Protein AF-A0A364NPL4-F1 (afdb_monomer)

Organism: NCBI:txid2219697

Structure (mmCIF, N/CA/C/O backbone):
data_AF-A0A364NPL4-F1
#
_entry.id   AF-A0A364NPL4-F1
#
loop_
_atom_site.group_PDB
_atom_site.id
_atom_site.type_symbol
_atom_site.label_atom_id
_atom_site.label_alt_id
_atom_site.label_comp_id
_atom_site.label_asym_id
_atom_site.label_entity_id
_atom_site.label_seq_id
_atom_site.pdbx_PDB_ins_code
_atom_site.Cartn_x
_atom_site.Cartn_y
_atom_site.Cartn_z
_atom_site.occupancy
_atom_site.B_iso_or_equiv
_atom_site.auth_seq_id
_atom_site.auth_comp_id
_atom_site.auth_asym_id
_atom_site.auth_atom_id
_atom_site.pdbx_PDB_model_num
ATOM 1 N N . MET A 1 1 ? 70.012 -7.386 -45.400 1.00 49.16 1 MET A N 1
ATOM 2 C CA . MET A 1 1 ? 70.570 -6.064 -45.767 1.00 49.16 1 MET A CA 1
ATOM 3 C C . MET A 1 1 ? 69.656 -5.409 -46.789 1.00 49.16 1 MET A C 1
ATOM 5 O O . MET A 1 1 ? 69.227 -6.107 -47.696 1.00 49.16 1 MET A O 1
ATOM 9 N N . ARG A 1 2 ? 69.469 -4.087 -46.644 1.00 46.00 2 ARG A N 1
ATOM 10 C CA . ARG A 1 2 ? 68.731 -3.113 -47.481 1.00 46.00 2 ARG A CA 1
ATOM 11 C C . ARG A 1 2 ? 67.268 -2.823 -47.111 1.00 46.00 2 ARG A C 1
ATOM 13 O O . ARG A 1 2 ? 66.333 -3.419 -47.622 1.00 46.00 2 ARG A O 1
ATOM 20 N N . ASN A 1 3 ? 67.159 -1.800 -46.260 1.00 46.28 3 ASN A N 1
ATOM 21 C CA . ASN A 1 3 ? 66.073 -0.825 -46.163 1.00 46.28 3 ASN A CA 1
ATOM 22 C C . ASN A 1 3 ? 65.852 -0.109 -47.503 1.00 46.28 3 ASN A C 1
ATOM 24 O O . ASN A 1 3 ? 66.849 0.288 -48.105 1.00 46.28 3 ASN A O 1
ATOM 28 N N . VAL A 1 4 ? 64.600 0.194 -47.862 1.00 49.12 4 VAL A N 1
ATOM 29 C CA . VAL A 1 4 ? 64.220 1.458 -48.522 1.00 49.12 4 VAL A CA 1
ATOM 30 C C . VAL A 1 4 ? 62.819 1.857 -48.046 1.00 49.12 4 VAL A C 1
ATOM 32 O O . VAL A 1 4 ? 61.881 1.069 -48.083 1.00 49.12 4 VAL A O 1
ATOM 35 N N . TRP A 1 5 ? 62.740 3.087 -47.549 1.00 47.94 5 TRP A N 1
ATOM 36 C CA . TRP A 1 5 ? 61.560 3.827 -47.122 1.00 47.94 5 TRP A CA 1
ATOM 37 C C . TRP A 1 5 ? 60.613 4.154 -48.282 1.00 47.94 5 TRP A C 1
ATOM 39 O O . TRP A 1 5 ? 61.088 4.473 -49.368 1.00 47.94 5 TRP A O 1
ATOM 49 N N . LEU A 1 6 ? 59.308 4.248 -48.011 1.00 45.53 6 LEU A N 1
ATOM 50 C CA . LEU A 1 6 ? 58.427 5.182 -48.721 1.00 45.53 6 LEU A CA 1
ATOM 51 C C . LEU A 1 6 ? 57.240 5.581 -47.831 1.00 45.53 6 LEU A C 1
ATOM 53 O O . LEU A 1 6 ? 56.288 4.829 -47.641 1.00 45.53 6 LEU A O 1
ATOM 57 N N . LEU A 1 7 ? 57.355 6.790 -47.273 1.00 46.47 7 LEU A N 1
ATOM 58 C CA . LEU A 1 7 ? 56.245 7.616 -46.810 1.00 46.47 7 LEU A CA 1
ATOM 59 C C . LEU A 1 7 ? 55.346 7.956 -48.005 1.00 46.47 7 LEU A C 1
ATOM 61 O O . LEU A 1 7 ? 55.860 8.385 -49.037 1.00 46.47 7 LEU A O 1
ATOM 65 N N . SER A 1 8 ? 54.025 7.927 -47.826 1.00 38.53 8 SER A N 1
ATOM 66 C CA . SER A 1 8 ? 53.149 8.820 -48.586 1.00 38.53 8 SER A CA 1
ATOM 67 C C . SER A 1 8 ? 51.866 9.155 -47.816 1.00 38.53 8 SER A C 1
ATOM 69 O O . SER A 1 8 ? 51.038 8.296 -47.540 1.00 38.53 8 SER A O 1
ATOM 71 N N . CYS A 1 9 ? 51.789 10.440 -47.462 1.00 38.56 9 CYS A N 1
ATOM 72 C CA . CYS A 1 9 ? 50.642 11.343 -47.570 1.00 38.56 9 CYS A CA 1
ATOM 73 C C . CYS A 1 9 ? 49.338 11.020 -46.819 1.00 38.56 9 CYS A C 1
ATOM 75 O O . CYS A 1 9 ? 48.367 10.498 -47.354 1.00 38.56 9 CYS A O 1
ATOM 77 N N . ILE A 1 10 ? 49.304 11.545 -45.593 1.00 42.81 10 ILE A N 1
ATOM 78 C CA . ILE A 1 10 ? 48.123 12.075 -44.907 1.00 42.81 10 ILE A CA 1
ATOM 79 C C . ILE A 1 10 ? 47.547 13.248 -45.729 1.00 42.81 10 ILE A C 1
ATOM 81 O O . ILE A 1 10 ? 48.199 14.283 -45.865 1.00 42.81 10 ILE A O 1
ATOM 85 N N . CYS A 1 11 ? 46.320 13.111 -46.234 1.00 40.94 11 CYS A N 1
ATOM 86 C CA . CYS A 1 11 ? 45.478 14.232 -46.660 1.00 40.94 11 CYS A CA 1
ATOM 87 C C . CYS A 1 11 ? 44.350 14.407 -45.636 1.00 40.94 11 CYS A C 1
ATOM 89 O O . CYS A 1 11 ? 43.345 13.703 -45.681 1.00 40.94 11 CYS A O 1
ATOM 91 N N . VAL A 1 12 ? 44.528 15.350 -44.708 1.00 39.56 12 VAL A N 1
ATOM 92 C CA . VAL A 1 12 ? 43.445 15.881 -43.871 1.00 39.56 12 VAL A CA 1
ATOM 93 C C . VAL A 1 12 ? 42.683 16.901 -44.714 1.00 39.56 12 VAL A C 1
ATOM 95 O O . VAL A 1 12 ? 43.192 17.988 -44.983 1.00 39.56 12 VAL A O 1
ATOM 98 N N . LEU A 1 13 ? 41.470 16.555 -45.140 1.00 44.72 13 LEU A N 1
ATOM 99 C CA . LEU A 1 13 ? 40.494 17.536 -45.604 1.00 44.72 13 LEU A CA 1
ATOM 100 C C . LEU A 1 13 ? 39.704 18.023 -44.388 1.00 44.72 13 LEU A C 1
ATOM 102 O O . LEU A 1 13 ? 38.846 17.322 -43.858 1.00 44.72 13 LEU A O 1
ATOM 106 N N . VAL A 1 14 ? 40.038 19.234 -43.943 1.00 42.12 14 VAL A N 1
ATOM 107 C CA . VAL A 1 14 ? 39.257 20.020 -42.987 1.00 42.12 14 VAL A CA 1
ATOM 108 C C . VAL A 1 14 ? 38.015 20.530 -43.718 1.00 42.12 14 VAL A C 1
ATOM 110 O O . VAL A 1 14 ? 38.075 21.508 -44.459 1.00 42.12 14 VAL A O 1
ATOM 113 N N . GLY A 1 15 ? 36.894 19.834 -43.544 1.00 36.91 15 GLY A N 1
ATOM 114 C CA . GLY A 1 15 ? 35.570 20.341 -43.887 1.00 36.91 15 GLY A CA 1
ATOM 115 C C . GLY A 1 15 ? 34.967 21.037 -42.671 1.00 36.91 15 GLY A C 1
ATOM 116 O O . GLY A 1 15 ? 34.435 20.372 -41.786 1.00 36.91 15 GLY A O 1
ATOM 117 N N . CYS A 1 16 ? 35.053 22.366 -42.612 1.00 38.81 16 CYS A N 1
ATOM 118 C CA . CYS A 1 16 ? 34.279 23.166 -41.665 1.00 38.81 16 CYS A CA 1
ATOM 119 C C . CYS A 1 16 ? 32.804 23.152 -42.094 1.00 38.81 16 CYS A C 1
ATOM 121 O O . CYS A 1 16 ? 32.385 23.994 -42.883 1.00 38.81 16 CYS A O 1
ATOM 123 N N . ASN A 1 17 ? 32.020 22.199 -41.585 1.00 39.84 17 ASN A N 1
ATOM 124 C CA . ASN A 1 17 ? 30.564 22.293 -41.615 1.00 39.84 17 ASN A CA 1
ATOM 125 C C . ASN A 1 17 ? 30.114 23.105 -40.399 1.00 39.84 17 ASN A C 1
ATOM 127 O O . ASN A 1 17 ? 30.098 22.614 -39.273 1.00 39.84 17 ASN A O 1
ATOM 131 N N . THR A 1 18 ? 29.758 24.364 -40.639 1.00 46.53 18 THR A N 1
ATOM 132 C CA . THR A 1 18 ? 28.983 25.185 -39.711 1.00 46.53 18 THR A CA 1
ATOM 133 C C . THR A 1 18 ? 27.588 24.580 -39.595 1.00 46.53 18 THR A C 1
ATOM 135 O O . THR A 1 18 ? 26.757 24.744 -40.490 1.00 46.53 18 THR A O 1
ATOM 138 N N . ILE A 1 19 ? 27.356 23.831 -38.519 1.00 48.50 19 ILE A N 1
ATOM 139 C CA . ILE A 1 19 ? 26.026 23.361 -38.132 1.00 48.50 19 ILE A CA 1
ATOM 140 C C . ILE A 1 19 ? 25.229 24.605 -37.707 1.00 48.50 19 ILE A C 1
ATOM 142 O O . ILE A 1 19 ? 25.710 25.344 -36.848 1.00 48.50 19 ILE A O 1
ATOM 146 N N . PRO A 1 20 ? 24.062 24.890 -38.309 1.00 50.19 20 PRO A N 1
ATOM 147 C CA . PRO A 1 20 ? 23.217 25.981 -37.847 1.00 50.19 20 PRO A CA 1
ATOM 148 C C . PRO A 1 20 ? 22.723 25.659 -36.432 1.00 50.19 20 PRO A C 1
ATOM 150 O O . PRO A 1 20 ? 22.119 24.607 -36.216 1.00 50.19 20 PRO A O 1
ATOM 153 N N . GLU A 1 21 ? 22.998 26.553 -35.479 1.00 44.38 21 GLU A N 1
ATOM 154 C CA . GLU A 1 21 ? 22.395 26.547 -34.144 1.00 44.38 21 GLU A CA 1
ATOM 155 C C . GLU A 1 21 ? 20.872 26.577 -34.305 1.00 44.38 21 GLU A C 1
ATOM 157 O O . GLU A 1 21 ? 20.270 27.607 -34.607 1.00 44.38 21 GLU A O 1
ATOM 162 N N . LYS A 1 22 ? 20.246 25.408 -34.165 1.00 47.03 22 LYS A N 1
ATOM 163 C CA . LYS A 1 22 ? 18.802 25.291 -34.019 1.00 47.03 22 LYS A CA 1
ATOM 164 C C . LYS A 1 22 ? 18.506 25.641 -32.564 1.00 47.03 22 LYS A C 1
ATOM 166 O O . LYS A 1 22 ? 18.976 24.941 -31.669 1.00 47.03 22 LYS A O 1
ATOM 171 N N . GLU A 1 23 ? 17.793 26.745 -32.343 1.00 51.66 23 GLU A N 1
ATOM 172 C CA . GLU A 1 23 ? 17.334 27.143 -31.009 1.00 51.66 23 GLU A CA 1
ATOM 173 C C . GLU A 1 23 ? 16.662 25.943 -30.317 1.00 51.66 23 GLU A C 1
ATOM 175 O O . GLU A 1 23 ? 15.900 25.224 -30.975 1.00 51.66 23 GLU A O 1
ATOM 180 N N . PRO A 1 24 ? 16.964 25.684 -29.029 1.00 43.34 24 PRO A N 1
ATOM 181 C CA . PRO A 1 24 ? 16.411 24.547 -28.311 1.00 43.34 24 PRO A CA 1
ATOM 182 C C . PRO A 1 24 ? 14.890 24.671 -28.285 1.00 43.34 24 PRO A C 1
ATOM 184 O O . PRO A 1 24 ? 14.318 25.565 -27.660 1.00 43.34 24 PRO A O 1
ATOM 187 N N . GLU A 1 25 ? 14.251 23.769 -29.023 1.00 49.94 25 GLU A N 1
ATOM 188 C CA . GLU A 1 25 ? 12.809 23.600 -29.069 1.00 49.94 25 GLU A CA 1
ATOM 189 C C . GLU A 1 25 ? 12.338 23.344 -27.633 1.00 49.94 25 GLU A C 1
ATOM 191 O O . GLU A 1 25 ? 12.839 22.450 -26.948 1.00 49.94 25 GLU A O 1
ATOM 196 N N . ARG A 1 26 ? 11.464 24.223 -27.135 1.00 34.38 26 ARG A N 1
ATOM 197 C CA . ARG A 1 26 ? 10.991 24.219 -25.751 1.00 34.38 26 ARG A CA 1
ATOM 198 C C . ARG A 1 26 ? 10.222 22.915 -25.533 1.00 34.38 26 ARG A C 1
ATOM 200 O O . ARG A 1 26 ? 9.108 22.775 -26.021 1.00 34.38 26 ARG A O 1
ATOM 207 N N . VAL A 1 27 ? 10.855 21.947 -24.876 1.00 37.88 27 VAL A N 1
ATOM 208 C CA . VAL A 1 27 ? 10.224 20.665 -24.557 1.00 37.88 27 VAL A CA 1
ATOM 209 C C . VAL A 1 27 ? 9.193 20.930 -23.469 1.00 37.88 27 VAL A C 1
ATOM 211 O O . VAL A 1 27 ? 9.553 21.350 -22.367 1.00 37.88 27 VAL A O 1
ATOM 214 N N . ASP A 1 28 ? 7.920 20.737 -23.802 1.00 40.09 28 ASP A N 1
ATOM 215 C CA . ASP A 1 28 ? 6.836 20.814 -22.832 1.00 40.09 28 ASP A CA 1
ATOM 216 C C . ASP A 1 28 ? 7.031 19.718 -21.774 1.00 40.09 28 ASP A C 1
ATOM 218 O O . ASP A 1 28 ? 7.313 18.558 -22.082 1.00 40.09 28 ASP A O 1
ATOM 222 N N . GLU A 1 29 ? 6.936 20.115 -20.508 1.00 40.28 29 GLU A N 1
ATOM 223 C CA . GLU A 1 29 ? 7.083 19.247 -19.344 1.00 40.28 29 GLU A CA 1
ATOM 224 C C . GLU A 1 29 ? 5.971 18.184 -19.374 1.00 40.28 29 GLU A C 1
ATOM 226 O O . GLU A 1 29 ? 4.797 18.476 -19.142 1.00 40.28 29 GLU A O 1
ATOM 231 N N . VAL A 1 30 ? 6.326 16.948 -19.740 1.00 42.19 30 VAL A N 1
ATOM 232 C CA . VAL A 1 30 ? 5.374 15.831 -19.801 1.00 42.19 30 VAL A CA 1
ATOM 233 C C . VAL A 1 30 ? 5.105 15.355 -18.377 1.00 42.19 30 VAL A C 1
ATOM 235 O O . VAL A 1 30 ? 5.852 14.549 -17.824 1.00 42.19 30 VAL A O 1
ATOM 238 N N . THR A 1 31 ? 4.036 15.883 -17.789 1.00 44.53 31 THR A N 1
ATOM 239 C CA . THR A 1 31 ? 3.462 15.380 -16.536 1.00 44.53 31 THR A CA 1
ATOM 240 C C . THR A 1 31 ? 2.663 14.114 -16.844 1.00 44.53 31 THR A C 1
ATOM 242 O O . THR A 1 31 ? 1.804 14.126 -17.724 1.00 44.53 31 THR A O 1
ATOM 245 N N . ILE A 1 32 ? 2.973 12.999 -16.173 1.00 48.09 32 ILE A N 1
ATOM 246 C CA . ILE A 1 32 ? 2.172 11.773 -16.310 1.00 48.09 32 ILE A CA 1
ATOM 247 C C . ILE A 1 32 ? 0.908 11.997 -15.491 1.00 48.09 32 ILE A C 1
ATOM 249 O O . ILE A 1 32 ? 0.949 12.038 -14.258 1.00 48.09 32 ILE A O 1
ATOM 253 N N . THR A 1 33 ? -0.216 12.168 -16.173 1.00 58.12 33 THR A N 1
ATOM 254 C CA . THR A 1 33 ? -1.493 12.418 -15.516 1.00 58.12 33 THR A CA 1
ATOM 255 C C . THR A 1 33 ? -2.085 11.116 -14.976 1.00 58.12 33 THR A C 1
ATOM 257 O O . THR A 1 33 ? -1.780 10.016 -15.445 1.00 58.12 33 THR A O 1
ATOM 260 N N . ASP A 1 34 ? -2.986 11.217 -13.993 1.00 48.44 34 ASP A N 1
ATOM 261 C CA . ASP A 1 34 ? -3.782 10.060 -13.560 1.00 48.44 34 ASP A CA 1
ATOM 262 C C . ASP A 1 34 ? -4.583 9.459 -14.735 1.00 48.44 34 ASP A C 1
ATOM 264 O O . ASP A 1 34 ? -4.917 8.279 -14.705 1.00 48.44 34 ASP A O 1
ATOM 268 N N . GLU A 1 35 ? -4.856 10.233 -15.789 1.00 54.28 35 GLU A N 1
ATOM 269 C CA . GLU A 1 35 ? -5.552 9.779 -16.994 1.00 54.28 35 GLU A CA 1
ATOM 270 C C . GLU A 1 35 ? -4.667 8.886 -17.882 1.00 54.28 35 GLU A C 1
ATOM 272 O O . GLU A 1 35 ? -5.141 7.844 -18.338 1.00 54.28 35 GLU A O 1
ATOM 277 N N . ASP A 1 36 ? -3.372 9.197 -18.009 1.00 56.06 36 ASP A N 1
ATOM 278 C CA . ASP A 1 36 ? -2.385 8.359 -18.713 1.00 56.06 36 ASP A CA 1
ATOM 279 C C . ASP A 1 36 ? -2.188 7.011 -18.000 1.00 56.06 36 ASP A C 1
ATOM 281 O O . ASP A 1 36 ? -2.178 5.946 -18.623 1.00 56.06 36 ASP A O 1
ATOM 285 N N . LEU A 1 37 ? -2.131 7.039 -16.661 1.00 52.28 37 LEU A N 1
ATOM 286 C CA . LEU A 1 37 ? -2.100 5.823 -15.841 1.00 52.28 37 LEU A CA 1
ATOM 287 C C . LEU A 1 37 ? -3.372 4.985 -16.051 1.00 52.28 37 LEU A C 1
ATOM 289 O O . LEU A 1 37 ? -3.311 3.759 -16.133 1.00 52.28 37 LEU A O 1
ATOM 293 N N . MET A 1 38 ? -4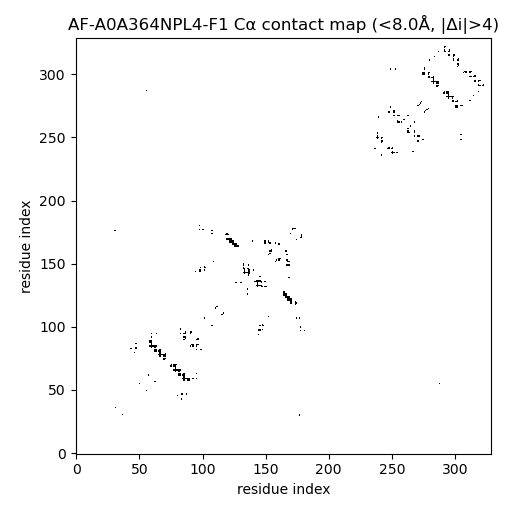.536 5.630 -16.160 1.00 53.59 38 MET A N 1
ATOM 294 C CA . MET A 1 38 ? -5.817 4.962 -16.427 1.00 53.59 38 MET A CA 1
ATOM 295 C C . MET A 1 38 ? -5.916 4.401 -17.846 1.00 53.59 38 MET A C 1
ATOM 297 O O . MET A 1 38 ? -6.567 3.373 -18.045 1.00 53.59 38 MET A O 1
ATOM 301 N N . GLU A 1 39 ? -5.263 5.013 -18.831 1.00 52.53 39 GLU A N 1
ATOM 302 C CA . GLU A 1 39 ? -5.159 4.460 -20.179 1.00 52.53 39 GLU A CA 1
ATOM 303 C C . GLU A 1 39 ? -4.273 3.208 -20.214 1.00 52.53 39 GLU A C 1
ATOM 305 O O . GLU A 1 39 ? -4.671 2.203 -20.809 1.00 52.53 39 GLU A O 1
ATOM 310 N N . PHE A 1 40 ? -3.169 3.194 -19.463 1.00 53.62 40 PHE A N 1
ATOM 311 C CA . PHE A 1 40 ? -2.382 1.982 -19.222 1.00 53.62 40 PHE A CA 1
ATOM 312 C C . PHE A 1 40 ? -3.223 0.863 -18.572 1.00 53.62 40 PHE A C 1
ATOM 314 O O . PHE A 1 40 ? -3.206 -0.290 -19.021 1.00 53.62 40 PHE A O 1
ATOM 321 N N . TYR A 1 41 ? -4.067 1.201 -17.587 1.00 53.97 41 TYR A N 1
ATOM 322 C CA . TYR A 1 41 ? -4.980 0.235 -16.960 1.00 53.97 41 TYR A CA 1
ATOM 323 C C . TYR A 1 41 ? -5.990 -0.392 -17.939 1.00 53.97 41 TYR A C 1
ATOM 325 O O . TYR A 1 41 ? -6.394 -1.542 -17.732 1.00 53.97 41 TYR A O 1
ATOM 333 N N . LYS A 1 42 ? -6.371 0.289 -19.033 1.00 52.62 42 LYS A N 1
ATOM 334 C CA . LYS A 1 42 ? -7.297 -0.270 -20.040 1.00 52.62 42 LYS A CA 1
ATOM 335 C C . LYS A 1 42 ? -6.712 -1.483 -20.767 1.00 52.62 42 LYS A C 1
ATOM 337 O O . LYS A 1 42 ? -7.473 -2.394 -21.093 1.00 52.62 42 LYS A O 1
ATOM 342 N N . GLY A 1 43 ? -5.392 -1.537 -20.967 1.00 53.25 43 GLY A N 1
ATOM 343 C CA . GLY A 1 43 ? -4.708 -2.713 -21.523 1.00 53.25 43 GLY A CA 1
ATOM 344 C C . GLY A 1 43 ? -4.687 -3.898 -20.549 1.00 53.25 43 GLY A C 1
ATOM 345 O O . GLY A 1 43 ? -4.915 -5.042 -20.941 1.00 53.25 43 GLY A O 1
ATOM 346 N N . PHE A 1 44 ? -4.519 -3.618 -19.253 1.00 49.00 44 PHE A N 1
ATOM 347 C CA . PHE A 1 44 ? -4.492 -4.635 -18.194 1.00 49.00 44 PHE A CA 1
ATOM 348 C C . PHE A 1 44 ? -5.870 -5.193 -17.813 1.00 49.00 44 PHE A C 1
ATOM 350 O O . PHE A 1 44 ? -5.955 -6.290 -17.257 1.00 49.00 44 PHE A O 1
ATOM 357 N N . HIS A 1 45 ? -6.966 -4.500 -18.135 1.00 44.59 45 HIS A N 1
ATOM 358 C CA . HIS A 1 45 ? -8.323 -4.961 -17.820 1.00 44.59 45 HIS A CA 1
ATOM 359 C C . HIS A 1 45 ? -8.691 -6.314 -18.450 1.00 44.59 45 HIS A C 1
ATOM 361 O O . HIS A 1 45 ? -9.486 -7.044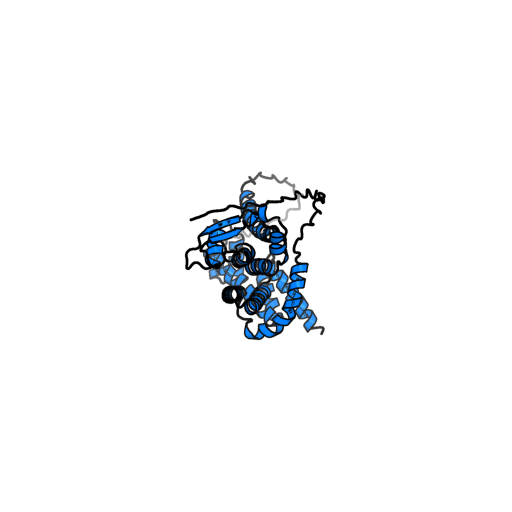 -17.861 1.00 44.59 45 HIS A O 1
ATOM 367 N N . GLN A 1 46 ? -8.108 -6.692 -19.593 1.00 45.00 46 GLN A N 1
ATOM 368 C CA . GLN A 1 46 ? -8.363 -8.008 -20.201 1.00 45.00 46 GLN A CA 1
ATOM 369 C C . GLN A 1 46 ? -7.544 -9.138 -19.558 1.00 45.00 46 GLN A C 1
ATOM 371 O O . GLN A 1 46 ? -8.028 -10.266 -19.466 1.00 45.00 46 GLN A O 1
ATOM 376 N N . VAL A 1 47 ? -6.344 -8.831 -19.061 1.00 45.56 47 VAL A N 1
ATOM 377 C CA . VAL A 1 47 ? -5.464 -9.781 -18.358 1.00 45.56 47 VAL A CA 1
ATOM 378 C C . VAL A 1 47 ? -5.975 -10.022 -16.929 1.00 45.56 47 VAL A C 1
ATOM 380 O O . VAL A 1 47 ? -6.000 -11.154 -16.448 1.00 45.56 47 VAL A O 1
ATOM 383 N N . GLY A 1 48 ? -6.503 -8.978 -16.281 1.00 45.69 48 GLY A N 1
ATOM 384 C CA . GLY A 1 48 ? -7.008 -9.042 -14.909 1.00 45.69 48 GLY A CA 1
ATOM 385 C C . GLY A 1 48 ? -8.176 -10.012 -14.712 1.00 45.69 48 GLY A C 1
ATOM 386 O O . GLY A 1 48 ? -8.150 -10.815 -13.790 1.00 45.69 48 GLY A O 1
ATOM 387 N N . VAL A 1 49 ? -9.192 -10.018 -15.582 1.00 48.38 49 VAL A N 1
ATOM 388 C CA . VAL A 1 49 ? -10.437 -10.772 -15.310 1.00 48.38 49 VAL A CA 1
ATOM 389 C C . VAL A 1 49 ? -10.228 -12.294 -15.233 1.00 48.38 49 VAL A C 1
ATOM 391 O O . VAL A 1 49 ? -10.938 -12.961 -14.485 1.00 48.38 49 VAL A O 1
ATOM 394 N N . ARG A 1 50 ? -9.250 -12.860 -15.955 1.00 47.31 50 ARG A N 1
ATOM 395 C CA . ARG A 1 50 ? -8.982 -14.313 -15.936 1.00 47.31 50 ARG A CA 1
ATOM 396 C C . ARG A 1 50 ? -8.032 -14.736 -14.810 1.00 47.31 50 ARG A C 1
ATOM 398 O O . ARG A 1 50 ? -8.295 -15.737 -14.148 1.00 47.31 50 ARG A O 1
ATOM 405 N N . LEU A 1 51 ? -6.981 -13.954 -14.557 1.00 48.78 51 LEU A N 1
ATOM 406 C CA . LEU A 1 51 ? -5.942 -14.274 -13.567 1.00 48.78 51 LEU A CA 1
ATOM 407 C C . LEU A 1 51 ? -6.362 -13.992 -12.114 1.00 48.78 51 LEU A C 1
ATOM 409 O O . LEU A 1 51 ? -5.779 -14.548 -11.183 1.00 48.78 51 LEU A O 1
ATOM 413 N N . LEU A 1 52 ? -7.412 -13.190 -11.905 1.00 49.66 52 LEU A N 1
ATOM 414 C CA . LEU A 1 52 ? -7.964 -12.934 -10.571 1.00 49.66 52 LEU A CA 1
ATOM 415 C C . LEU A 1 52 ? -8.516 -14.194 -9.898 1.00 49.66 52 LEU A C 1
ATOM 417 O O . LEU A 1 52 ? -8.412 -14.313 -8.685 1.00 49.66 52 LEU A O 1
ATOM 421 N N . SER A 1 53 ? -9.042 -15.165 -10.649 1.00 52.84 53 SER A N 1
ATOM 422 C CA . SER A 1 53 ? -9.599 -16.376 -10.026 1.00 52.84 53 SER A CA 1
ATOM 423 C C . SER A 1 53 ? -8.540 -17.288 -9.395 1.00 52.84 53 SER A C 1
ATOM 425 O O . SER A 1 53 ? -8.838 -17.990 -8.432 1.00 52.84 53 SER A O 1
ATOM 427 N N . GLU A 1 54 ? -7.302 -17.250 -9.894 1.00 54.41 54 GLU A N 1
ATOM 428 C CA . GLU A 1 54 ? -6.233 -18.149 -9.448 1.00 54.41 54 GLU A CA 1
ATOM 429 C C . GLU A 1 54 ? -5.333 -17.505 -8.378 1.00 54.41 54 GLU A C 1
ATOM 431 O O . GLU A 1 54 ? -4.812 -18.219 -7.525 1.00 54.41 54 GLU A O 1
ATOM 436 N N . ASN A 1 55 ? -5.212 -16.165 -8.356 1.00 52.47 55 ASN A N 1
ATOM 437 C CA . ASN A 1 55 ? -4.269 -15.440 -7.487 1.00 52.47 55 ASN A CA 1
ATOM 438 C C . ASN A 1 55 ? -4.867 -14.281 -6.653 1.00 52.47 55 ASN A C 1
ATOM 440 O O . ASN A 1 55 ? -4.103 -13.564 -6.005 1.00 52.47 55 ASN A O 1
ATOM 444 N N . ALA A 1 56 ? -6.195 -14.091 -6.594 1.00 50.59 56 ALA A N 1
ATOM 445 C CA . ALA A 1 56 ? -6.832 -12.991 -5.834 1.00 50.59 56 ALA A CA 1
ATOM 446 C C . ALA A 1 56 ? -6.444 -12.907 -4.341 1.00 50.59 56 ALA A C 1
ATOM 448 O O . ALA A 1 56 ? -6.584 -11.850 -3.730 1.00 50.59 56 ALA A O 1
ATOM 449 N N . GLY A 1 57 ? -5.919 -13.985 -3.748 1.00 55.25 57 GLY A N 1
ATOM 450 C CA . GLY A 1 57 ? -5.455 -13.987 -2.357 1.00 55.25 57 GLY A CA 1
ATOM 451 C C . GLY A 1 57 ? -4.076 -13.351 -2.129 1.00 55.25 57 GLY A C 1
ATOM 452 O O . GLY A 1 57 ? -3.746 -12.989 -0.997 1.00 55.25 57 GLY A O 1
ATOM 453 N N . ALA A 1 58 ? -3.249 -13.205 -3.168 1.00 62.88 58 ALA A N 1
ATOM 454 C CA . ALA A 1 58 ? -1.925 -12.608 -3.035 1.00 62.88 58 ALA A CA 1
ATOM 455 C C . ALA A 1 58 ? -2.054 -11.076 -3.018 1.00 62.88 58 ALA A C 1
ATOM 457 O O . ALA A 1 58 ? -2.269 -10.435 -4.045 1.00 62.88 58 ALA A O 1
ATOM 458 N N . GLY A 1 59 ? -1.944 -10.465 -1.833 1.00 78.25 59 GLY A N 1
ATOM 459 C CA . GLY A 1 59 ? -1.986 -9.005 -1.698 1.00 78.25 59 GLY A CA 1
ATOM 460 C C . GLY A 1 59 ? -0.892 -8.311 -2.523 1.00 78.25 59 GLY A C 1
ATOM 461 O O . GLY A 1 59 ? 0.146 -8.905 -2.810 1.00 78.25 59 GLY A O 1
ATOM 462 N N . GLY A 1 60 ? -1.071 -7.025 -2.854 1.00 84.25 60 GLY A N 1
ATOM 463 C CA . GLY A 1 60 ? -0.192 -6.308 -3.796 1.00 84.25 60 GLY A CA 1
ATOM 464 C C . GLY A 1 60 ? 1.315 -6.379 -3.492 1.00 84.25 60 GLY A C 1
ATOM 465 O O . GLY A 1 60 ? 2.131 -6.387 -4.407 1.00 84.25 60 GLY A O 1
ATOM 466 N N . ARG A 1 61 ? 1.709 -6.530 -2.219 1.00 83.62 61 ARG A N 1
ATOM 467 C CA . ARG A 1 61 ? 3.116 -6.752 -1.827 1.00 83.62 61 ARG A CA 1
ATOM 468 C C . ARG A 1 61 ? 3.675 -8.102 -2.285 1.00 83.62 61 ARG A C 1
ATOM 470 O O . ARG A 1 61 ? 4.830 -8.156 -2.691 1.00 83.62 61 ARG A O 1
ATOM 477 N N . ALA A 1 62 ? 2.887 -9.172 -2.198 1.00 87.56 62 ALA A N 1
ATOM 478 C CA . ALA A 1 62 ? 3.304 -10.502 -2.638 1.00 87.56 62 ALA A CA 1
ATOM 479 C C . ALA A 1 62 ? 3.496 -10.521 -4.159 1.00 87.56 62 ALA A C 1
ATOM 481 O O . ALA A 1 62 ? 4.528 -10.981 -4.639 1.00 87.56 62 ALA A O 1
ATOM 482 N N . ASN A 1 63 ? 2.567 -9.904 -4.896 1.00 90.94 63 ASN A N 1
ATOM 483 C CA . ASN A 1 63 ? 2.679 -9.757 -6.347 1.00 90.94 63 ASN A CA 1
ATOM 484 C C . ASN A 1 63 ? 3.899 -8.914 -6.740 1.00 90.94 63 ASN A C 1
ATOM 486 O O . ASN A 1 63 ? 4.653 -9.310 -7.621 1.00 90.94 63 ASN A O 1
ATOM 490 N N . LEU A 1 64 ? 4.173 -7.810 -6.037 1.00 92.12 64 LEU A N 1
ATOM 491 C CA . LEU A 1 64 ? 5.371 -7.005 -6.294 1.00 92.12 64 LEU A CA 1
ATOM 492 C C . LEU A 1 64 ? 6.675 -7.767 -5.986 1.00 92.12 64 LEU A C 1
ATOM 494 O O . LEU A 1 64 ? 7.661 -7.632 -6.705 1.00 92.12 64 LEU A O 1
ATOM 498 N N . SER A 1 65 ? 6.686 -8.600 -4.943 1.00 92.25 65 SER A N 1
ATOM 499 C CA . SER A 1 65 ? 7.823 -9.482 -4.655 1.00 92.25 65 SER A CA 1
ATOM 500 C C . SER A 1 65 ? 8.046 -10.497 -5.778 1.00 92.25 65 SER A C 1
ATOM 502 O O . SER A 1 65 ? 9.188 -10.754 -6.159 1.00 92.25 65 SER A O 1
ATOM 504 N N . GLN A 1 66 ? 6.966 -11.067 -6.317 1.00 93.75 66 GLN A N 1
ATOM 505 C CA . GLN A 1 66 ? 7.039 -12.019 -7.420 1.00 93.75 66 GLN A CA 1
ATOM 506 C C . GLN A 1 66 ? 7.485 -11.344 -8.721 1.00 93.75 66 GLN A C 1
ATOM 508 O O . GLN A 1 66 ? 8.309 -11.912 -9.435 1.00 93.75 66 GLN A O 1
ATOM 513 N N . PHE A 1 67 ? 7.035 -10.107 -8.972 1.00 95.12 67 PHE A N 1
ATOM 514 C CA . PHE A 1 67 ? 7.549 -9.266 -10.054 1.00 95.12 67 PHE A CA 1
ATOM 515 C C . PHE A 1 67 ? 9.076 -9.199 -10.006 1.00 95.12 67 PHE A C 1
ATOM 517 O O . PHE A 1 67 ? 9.717 -9.489 -11.008 1.00 95.12 67 PHE A O 1
ATOM 524 N N . TYR A 1 68 ? 9.678 -8.889 -8.853 1.00 94.31 68 TYR A N 1
ATOM 525 C CA . TYR A 1 68 ? 11.137 -8.805 -8.770 1.00 94.31 68 TYR A CA 1
ATOM 526 C C . TYR A 1 68 ? 11.835 -10.128 -9.030 1.00 94.31 68 TYR A C 1
ATOM 528 O O . TYR A 1 68 ? 12.838 -10.150 -9.740 1.00 94.31 68 TYR A O 1
ATOM 536 N N . SER A 1 69 ? 11.304 -11.217 -8.475 1.00 93.81 69 SER A N 1
ATOM 537 C CA . SER A 1 69 ? 11.848 -12.551 -8.717 1.00 93.81 69 SER A CA 1
ATOM 538 C C . SER A 1 69 ? 11.897 -12.855 -10.215 1.00 93.81 69 SER A C 1
ATOM 540 O O . SER A 1 69 ? 12.929 -13.272 -10.721 1.00 93.81 69 SER A O 1
ATOM 542 N N . LEU A 1 70 ? 10.818 -12.583 -10.949 1.00 94.38 70 LEU A N 1
ATOM 543 C CA . LEU A 1 70 ? 10.736 -12.878 -12.381 1.00 94.38 70 LEU A CA 1
ATOM 544 C C . LEU A 1 70 ? 11.544 -11.888 -13.230 1.00 94.38 70 LEU A C 1
ATOM 546 O O . LEU A 1 70 ? 12.282 -12.293 -14.125 1.00 94.38 70 LEU A O 1
ATOM 550 N N . TYR A 1 71 ? 11.468 -10.596 -12.908 1.00 94.38 71 TYR A N 1
ATOM 551 C CA . TYR A 1 71 ? 12.116 -9.533 -13.675 1.00 94.38 71 TYR A CA 1
ATOM 552 C C . TYR A 1 71 ? 13.643 -9.684 -13.689 1.00 94.38 71 TYR A C 1
ATOM 554 O O . TYR A 1 71 ? 14.277 -9.524 -14.732 1.00 94.38 71 TYR A O 1
ATOM 562 N N . PHE A 1 72 ? 14.242 -10.033 -12.545 1.00 92.31 72 PHE A N 1
ATOM 563 C CA . PHE A 1 72 ? 15.692 -10.227 -12.436 1.00 92.31 72 PHE A CA 1
ATOM 564 C C . PHE A 1 72 ? 16.167 -11.631 -12.846 1.00 92.31 72 PHE A C 1
ATOM 566 O O . PHE A 1 72 ? 17.371 -11.818 -12.998 1.00 92.31 72 PHE A O 1
ATOM 573 N N . ASN A 1 73 ? 15.255 -12.583 -13.076 1.00 91.94 73 ASN A N 1
ATOM 574 C CA . ASN A 1 73 ? 15.556 -13.930 -13.584 1.00 91.94 73 ASN A CA 1
ATOM 575 C C . ASN A 1 73 ? 15.267 -14.078 -15.093 1.00 91.94 73 ASN A C 1
ATOM 577 O O . ASN A 1 73 ? 15.023 -15.181 -15.567 1.00 91.94 73 ASN A O 1
ATOM 581 N N . GLU A 1 74 ? 15.305 -12.974 -15.848 1.00 87.25 74 GLU A N 1
ATOM 582 C CA . GLU A 1 74 ? 15.142 -12.950 -17.314 1.00 87.25 74 GLU A CA 1
ATOM 583 C C . GLU A 1 74 ? 13.760 -13.404 -17.829 1.00 87.25 74 GLU A C 1
ATOM 585 O O . GLU A 1 74 ? 13.613 -13.742 -19.002 1.00 87.25 74 GLU A O 1
ATOM 590 N N . GLU A 1 75 ? 12.715 -13.309 -17.000 1.00 92.62 75 GLU A N 1
ATOM 591 C CA . GLU A 1 75 ? 11.317 -13.532 -17.399 1.00 92.62 75 GLU A CA 1
ATOM 592 C C . GLU A 1 75 ? 10.504 -12.222 -17.351 1.00 92.62 75 GLU A C 1
ATOM 594 O O . GLU A 1 75 ? 9.568 -12.085 -16.554 1.00 92.62 75 GLU A O 1
ATOM 599 N N . PRO A 1 76 ? 10.847 -11.207 -18.173 1.00 88.50 76 PRO A N 1
ATOM 600 C CA . PRO A 1 76 ? 10.240 -9.886 -18.066 1.00 88.50 76 PRO A CA 1
ATOM 601 C C . PRO A 1 76 ? 8.746 -9.907 -18.391 1.00 88.50 76 PRO A C 1
ATOM 603 O O . PRO A 1 76 ? 7.991 -9.216 -17.722 1.00 88.50 76 PRO A O 1
ATOM 606 N N . GLU A 1 77 ? 8.301 -10.714 -19.359 1.00 89.19 77 GLU A N 1
ATOM 607 C CA . GLU A 1 77 ? 6.881 -10.809 -19.728 1.00 89.19 77 GLU A CA 1
ATOM 608 C C . GLU A 1 77 ? 6.032 -11.294 -18.545 1.00 89.19 77 GLU A C 1
ATOM 610 O O . GLU A 1 77 ? 5.104 -10.598 -18.134 1.00 89.19 77 GLU A O 1
ATOM 615 N N . SER A 1 78 ? 6.428 -12.410 -17.921 1.00 91.12 78 SER A N 1
ATOM 616 C CA . SER A 1 78 ? 5.799 -12.935 -16.704 1.00 91.12 78 SER A CA 1
ATOM 617 C C . SER A 1 78 ? 5.853 -11.921 -15.560 1.00 91.12 78 SER A C 1
ATOM 619 O O . SER A 1 78 ? 4.893 -11.771 -14.808 1.00 91.12 78 SER A O 1
ATOM 621 N N . ALA A 1 79 ? 6.961 -11.188 -15.413 1.00 93.44 79 ALA A N 1
ATOM 622 C CA . ALA A 1 79 ? 7.076 -10.165 -14.382 1.00 93.44 79 ALA A CA 1
ATOM 623 C C . ALA A 1 79 ? 6.008 -9.074 -14.551 1.00 93.44 79 ALA A C 1
ATOM 625 O O . ALA A 1 79 ? 5.326 -8.734 -13.581 1.00 93.44 79 ALA A O 1
ATOM 626 N N . LEU A 1 80 ? 5.814 -8.556 -15.769 1.00 91.62 80 LEU A N 1
ATOM 627 C CA . LEU A 1 80 ? 4.826 -7.505 -16.041 1.00 91.62 80 LEU A CA 1
ATOM 628 C C . LEU A 1 80 ? 3.408 -7.910 -15.642 1.00 91.62 80 LEU A C 1
ATOM 630 O O . LEU A 1 80 ? 2.660 -7.070 -15.138 1.00 91.62 80 LEU A O 1
ATOM 634 N N . GLU A 1 81 ? 3.057 -9.188 -15.787 1.00 90.00 81 GLU A N 1
ATOM 635 C CA . GLU A 1 81 ? 1.775 -9.704 -15.305 1.00 90.00 81 GLU A CA 1
ATOM 636 C C . GLU A 1 81 ? 1.625 -9.494 -13.793 1.00 90.00 81 GLU A C 1
ATOM 638 O O . GLU A 1 81 ? 0.628 -8.926 -13.343 1.00 90.00 81 GLU A O 1
ATOM 643 N N . TYR A 1 82 ? 2.639 -9.857 -13.002 1.00 91.25 82 TYR A N 1
ATOM 644 C CA . TYR A 1 82 ? 2.627 -9.675 -11.547 1.00 91.25 82 TYR A CA 1
ATOM 645 C C . TYR A 1 82 ? 2.667 -8.208 -11.117 1.00 91.25 82 TYR A C 1
ATOM 647 O O . TYR A 1 82 ? 2.055 -7.855 -10.107 1.00 91.25 82 TYR A O 1
ATOM 655 N N . LEU A 1 83 ? 3.325 -7.332 -11.876 1.00 92.12 83 LEU A N 1
ATOM 656 C CA . LEU A 1 83 ? 3.255 -5.892 -11.626 1.00 92.12 83 LEU A CA 1
ATOM 657 C C . LEU A 1 83 ? 1.836 -5.359 -11.842 1.00 92.12 83 LEU A C 1
ATOM 659 O O . LEU A 1 83 ? 1.321 -4.614 -11.006 1.00 92.12 83 LEU A O 1
ATOM 663 N N . GLY A 1 84 ? 1.174 -5.805 -12.910 1.00 87.06 84 GLY A N 1
ATOM 664 C CA . GLY A 1 84 ? -0.234 -5.516 -13.154 1.00 87.06 84 GLY A CA 1
ATOM 665 C C . GLY A 1 84 ? -1.142 -6.032 -12.043 1.00 87.06 84 GLY A C 1
ATOM 666 O O . GLY A 1 84 ? -2.003 -5.297 -11.566 1.00 87.06 84 GLY A O 1
ATOM 667 N N . MET A 1 85 ? -0.917 -7.259 -11.561 1.00 85.69 85 MET A N 1
ATOM 668 C CA . MET A 1 85 ? -1.648 -7.809 -10.412 1.00 85.69 85 MET A CA 1
ATOM 669 C C . MET A 1 85 ? -1.395 -7.007 -9.128 1.00 85.69 85 MET A C 1
ATOM 671 O O . MET A 1 85 ? -2.318 -6.802 -8.340 1.00 85.69 85 MET A O 1
ATOM 675 N N . ALA A 1 86 ? -0.166 -6.533 -8.901 1.00 87.75 86 ALA A N 1
ATOM 676 C CA . ALA A 1 86 ? 0.175 -5.710 -7.743 1.00 87.75 86 ALA A CA 1
ATOM 677 C C . ALA A 1 86 ? -0.571 -4.368 -7.758 1.00 87.75 86 ALA A C 1
ATOM 679 O O . ALA A 1 86 ? -1.198 -4.000 -6.762 1.00 87.75 86 ALA A O 1
ATOM 680 N N . LEU A 1 87 ? -0.549 -3.680 -8.902 1.00 85.88 87 LEU A N 1
ATOM 681 C CA . LEU A 1 87 ? -1.271 -2.427 -9.128 1.00 85.88 87 LEU A CA 1
ATOM 682 C C . LEU A 1 87 ? -2.787 -2.612 -9.088 1.00 85.88 87 LEU A C 1
ATOM 684 O O . LEU A 1 87 ? -3.502 -1.756 -8.582 1.00 85.88 87 LEU A O 1
ATOM 688 N N . PHE A 1 88 ? -3.299 -3.728 -9.598 1.00 81.75 88 PHE A N 1
ATOM 689 C CA . PHE A 1 88 ? -4.725 -4.015 -9.533 1.00 81.75 88 PHE A CA 1
ATOM 690 C C . PHE A 1 88 ? -5.191 -4.235 -8.086 1.00 81.75 88 PHE A C 1
ATOM 692 O O . PHE A 1 88 ? -6.236 -3.712 -7.695 1.00 81.75 88 PHE A O 1
ATOM 699 N N . ALA A 1 89 ? -4.413 -4.979 -7.291 1.00 80.19 89 ALA A N 1
ATOM 700 C CA . ALA A 1 89 ? -4.727 -5.269 -5.893 1.00 80.19 89 ALA A CA 1
ATOM 701 C C . ALA A 1 89 ? -4.638 -4.025 -4.988 1.00 80.19 89 ALA A C 1
ATOM 703 O O . ALA A 1 89 ? -5.415 -3.878 -4.046 1.00 80.19 89 ALA A O 1
ATOM 704 N N . ASP A 1 90 ? -3.693 -3.118 -5.247 1.00 78.12 90 ASP A N 1
ATOM 705 C CA . ASP A 1 90 ? -3.620 -1.818 -4.575 1.00 78.12 90 ASP A CA 1
ATOM 706 C C . ASP A 1 90 ? -3.116 -0.744 -5.556 1.00 78.12 90 ASP A C 1
ATOM 708 O O . ASP A 1 90 ? -1.909 -0.502 -5.636 1.00 78.12 90 ASP A O 1
ATOM 712 N N . PRO A 1 91 ? -4.017 -0.046 -6.277 1.00 79.06 91 PRO A N 1
ATOM 713 C CA . PRO A 1 91 ? -3.624 0.980 -7.251 1.00 79.06 91 PRO A CA 1
ATOM 714 C C . PRO A 1 91 ? -2.967 2.196 -6.591 1.00 79.06 91 PRO A C 1
ATOM 716 O O . PRO A 1 91 ? -2.324 3.005 -7.257 1.00 79.06 91 PRO A O 1
ATOM 719 N N . PHE A 1 92 ? -3.092 2.319 -5.266 1.00 77.12 92 PHE A N 1
ATOM 720 C CA . PHE A 1 92 ? -2.452 3.354 -4.460 1.00 77.12 92 PHE A CA 1
ATOM 721 C C . PHE A 1 92 ? -1.161 2.862 -3.796 1.00 77.12 92 PHE A C 1
ATOM 723 O O . PHE A 1 92 ? -0.618 3.536 -2.915 1.00 77.12 92 PHE A O 1
ATOM 730 N N . ASN A 1 93 ? -0.665 1.685 -4.175 1.00 83.81 93 ASN A N 1
ATOM 731 C CA . ASN A 1 93 ? 0.620 1.190 -3.726 1.00 83.81 93 ASN A CA 1
ATOM 732 C C . ASN A 1 93 ? 1.738 1.984 -4.408 1.00 83.81 93 ASN A C 1
ATOM 734 O O . ASN A 1 93 ? 2.084 1.736 -5.563 1.00 83.81 93 ASN A O 1
ATOM 738 N N . GLU A 1 94 ? 2.308 2.941 -3.676 1.00 83.81 94 GLU A N 1
ATOM 739 C CA . GLU A 1 94 ? 3.369 3.825 -4.176 1.00 83.81 94 GLU A CA 1
ATOM 740 C C . GLU A 1 94 ? 4.538 3.040 -4.779 1.00 83.81 94 GLU A C 1
ATOM 742 O O . GLU A 1 94 ? 5.039 3.393 -5.841 1.00 83.81 94 GLU A O 1
ATOM 747 N N . ASN A 1 95 ? 4.922 1.927 -4.156 1.00 88.62 95 ASN A N 1
ATOM 748 C CA . ASN A 1 95 ? 6.029 1.096 -4.615 1.00 88.62 95 ASN A CA 1
ATOM 749 C C . ASN A 1 95 ? 5.750 0.460 -5.983 1.00 88.62 95 ASN A C 1
ATOM 751 O O . ASN A 1 95 ? 6.609 0.485 -6.860 1.00 88.62 95 ASN A O 1
ATOM 755 N N . SER A 1 96 ? 4.542 -0.071 -6.178 1.00 89.88 96 SER A N 1
ATOM 756 C CA . SER A 1 96 ? 4.132 -0.677 -7.449 1.00 89.88 96 SER A CA 1
ATOM 757 C C . SER A 1 96 ? 4.041 0.381 -8.548 1.00 89.88 96 SER A C 1
ATOM 759 O O . SER A 1 96 ? 4.507 0.141 -9.655 1.00 89.88 96 SER A O 1
ATOM 761 N N . ARG A 1 97 ? 3.539 1.585 -8.234 1.00 86.06 97 ARG A N 1
ATOM 762 C CA . ARG A 1 97 ? 3.508 2.718 -9.178 1.00 86.06 97 ARG A CA 1
ATOM 763 C C . ARG A 1 97 ? 4.906 3.180 -9.580 1.00 86.06 97 ARG A C 1
ATOM 765 O O . ARG A 1 97 ? 5.158 3.404 -10.755 1.00 86.06 97 ARG A O 1
ATOM 772 N N . VAL A 1 98 ? 5.823 3.289 -8.618 1.00 86.88 98 VAL A N 1
ATOM 773 C CA . VAL A 1 98 ? 7.223 3.660 -8.874 1.00 86.88 98 VAL A CA 1
ATOM 774 C C . VAL A 1 98 ? 7.897 2.643 -9.792 1.00 86.88 98 VAL A C 1
ATOM 776 O O . VAL A 1 98 ? 8.624 3.032 -10.705 1.00 86.88 98 VAL A O 1
ATOM 779 N N . VAL A 1 99 ? 7.655 1.351 -9.577 1.00 90.88 99 VAL A N 1
ATOM 780 C CA . VAL A 1 99 ? 8.176 0.286 -10.442 1.00 90.88 99 VAL A CA 1
ATOM 781 C C . VAL A 1 99 ? 7.539 0.339 -11.834 1.00 90.88 99 VAL A C 1
ATOM 783 O O . VAL A 1 99 ? 8.259 0.276 -12.826 1.00 90.88 99 VAL A O 1
ATOM 786 N N . ALA A 1 100 ? 6.224 0.536 -11.926 1.00 88.81 100 ALA A N 1
ATOM 787 C CA . ALA A 1 100 ? 5.509 0.679 -13.196 1.00 88.81 100 ALA A CA 1
ATOM 788 C C . ALA A 1 100 ? 6.020 1.855 -14.027 1.00 88.81 100 ALA A C 1
ATOM 790 O O . ALA A 1 100 ? 6.409 1.668 -15.178 1.00 88.81 100 ALA A O 1
ATOM 791 N N . ALA A 1 101 ? 6.190 3.024 -13.406 1.00 83.88 101 ALA A N 1
ATOM 792 C CA . ALA A 1 101 ? 6.779 4.190 -14.053 1.00 83.88 101 ALA A CA 1
ATOM 793 C C . ALA A 1 101 ? 8.185 3.897 -14.612 1.00 83.88 101 ALA A C 1
ATOM 795 O O . ALA A 1 101 ? 8.535 4.359 -15.695 1.00 83.88 101 ALA A O 1
ATOM 796 N N . GLN A 1 102 ? 9.000 3.092 -13.922 1.00 88.25 102 GLN A N 1
ATOM 797 C CA . GLN A 1 102 ? 10.329 2.700 -14.414 1.00 88.25 102 GLN A CA 1
ATOM 798 C C . GLN A 1 102 ? 10.289 1.711 -15.574 1.00 88.25 102 GLN A C 1
ATOM 800 O O . GLN A 1 102 ? 11.221 1.693 -16.374 1.00 88.25 102 GLN A O 1
ATOM 805 N N . VAL A 1 103 ? 9.266 0.866 -15.651 1.00 88.12 103 VAL A N 1
ATOM 806 C CA . VAL A 1 103 ? 9.085 -0.116 -16.724 1.00 88.12 103 VAL A CA 1
ATOM 807 C C . VAL A 1 103 ? 8.512 0.553 -17.976 1.00 88.12 103 VAL A C 1
ATOM 809 O O . VAL A 1 103 ? 9.045 0.380 -19.073 1.00 88.12 103 VAL A O 1
ATOM 812 N N . GLU A 1 104 ? 7.462 1.351 -17.819 1.00 79.81 104 GLU A N 1
ATOM 813 C CA . GLU A 1 104 ? 6.698 1.937 -18.927 1.00 79.81 104 GLU A CA 1
ATOM 814 C C . GLU A 1 104 ? 7.406 3.091 -19.611 1.00 79.81 104 GLU A C 1
ATOM 816 O O . GLU A 1 104 ? 7.157 3.366 -20.785 1.00 79.81 104 GLU A O 1
ATOM 821 N N . SER A 1 105 ? 8.289 3.778 -18.892 1.00 70.25 105 SER A N 1
ATOM 822 C CA . SER A 1 105 ? 8.910 4.992 -19.390 1.00 70.25 105 SER A CA 1
ATOM 823 C C . SER A 1 105 ? 9.948 4.711 -20.481 1.00 70.25 105 SER A C 1
ATOM 825 O O . SER A 1 105 ? 11.164 4.765 -20.297 1.00 70.25 105 SER A O 1
ATOM 827 N N . GLN A 1 106 ? 9.445 4.484 -21.693 1.00 65.31 106 GLN A N 1
ATOM 828 C CA . GLN A 1 106 ? 10.207 4.657 -22.926 1.00 65.31 106 GLN A CA 1
ATOM 829 C C . GLN A 1 106 ? 10.794 6.076 -22.977 1.00 65.31 106 GLN A C 1
ATOM 831 O O . GLN A 1 106 ? 11.917 6.259 -23.434 1.00 65.31 106 GLN A O 1
ATOM 836 N N . SER A 1 107 ? 10.077 7.060 -22.417 1.00 56.97 107 SER A N 1
ATOM 837 C CA . SER A 1 107 ? 10.514 8.450 -22.270 1.00 56.97 107 SER A CA 1
ATOM 838 C C . SER A 1 107 ? 11.662 8.637 -21.281 1.00 56.97 107 SER A C 1
ATOM 840 O O . SER A 1 107 ? 12.526 9.456 -21.546 1.00 56.97 107 SER A O 1
ATOM 842 N N . LEU A 1 108 ? 11.747 7.887 -20.179 1.00 62.91 108 LEU A N 1
ATOM 843 C CA . LEU A 1 108 ? 12.813 8.080 -19.183 1.00 62.91 108 LEU A CA 1
ATOM 844 C C . LEU A 1 108 ? 14.162 7.679 -19.779 1.00 62.91 108 LEU A C 1
ATOM 846 O O . LEU A 1 108 ? 15.144 8.386 -19.592 1.00 62.91 108 LEU A O 1
ATOM 850 N N . PHE A 1 109 ? 14.190 6.632 -20.607 1.00 59.25 109 PHE A N 1
ATOM 851 C CA . PHE A 1 109 ? 15.389 6.249 -21.356 1.00 59.25 109 PHE A CA 1
ATOM 852 C C . PHE A 1 109 ? 15.560 7.007 -22.676 1.00 59.25 109 PHE A C 1
ATOM 854 O O . PHE A 1 109 ? 16.693 7.251 -23.081 1.00 59.25 109 PHE A O 1
ATOM 861 N N . GLY A 1 110 ? 14.472 7.459 -23.303 1.00 59.78 110 GLY A N 1
ATOM 862 C CA . GLY A 1 110 ? 14.508 8.390 -24.431 1.00 59.78 110 GLY A CA 1
ATOM 863 C C . GLY A 1 110 ? 15.164 9.724 -24.056 1.00 59.78 110 GLY A C 1
ATOM 864 O O . GLY A 1 110 ? 16.109 10.141 -24.717 1.00 59.78 110 GLY A O 1
ATOM 865 N N . LEU A 1 111 ? 14.737 10.334 -22.947 1.00 54.59 111 LEU A N 1
ATOM 866 C CA . LEU A 1 111 ? 15.275 11.579 -22.380 1.00 54.59 111 LEU A CA 1
ATOM 867 C C . LEU A 1 111 ? 16.733 11.443 -21.953 1.00 54.59 111 LEU A C 1
ATOM 869 O O . LEU A 1 111 ? 17.516 12.374 -22.115 1.00 54.59 111 LEU A O 1
ATOM 873 N N . LEU A 1 112 ? 17.094 10.268 -21.438 1.00 60.00 112 LEU A N 1
ATOM 874 C CA . LEU A 1 112 ? 18.481 9.905 -21.207 1.00 60.00 112 LEU A CA 1
ATOM 875 C C . LEU A 1 112 ? 19.239 9.899 -22.549 1.00 60.00 112 LEU A C 1
ATOM 877 O O . LEU A 1 112 ? 20.113 10.735 -22.762 1.00 60.00 112 LEU A O 1
ATOM 881 N N . SER A 1 113 ? 18.815 9.069 -23.506 1.00 58.56 113 SER A N 1
ATOM 882 C CA . SER A 1 113 ? 19.506 8.850 -24.787 1.00 58.56 113 SER A CA 1
ATOM 883 C C . SER A 1 113 ? 19.629 10.077 -25.707 1.00 58.56 113 SER A C 1
ATOM 885 O O . SER A 1 113 ? 20.541 10.124 -26.529 1.00 58.56 113 SER A O 1
ATOM 887 N N . GLN A 1 114 ? 18.747 11.077 -25.590 1.00 56.41 114 GLN A N 1
ATOM 888 C CA . GLN A 1 114 ? 18.676 12.233 -26.500 1.00 56.41 114 GLN A CA 1
ATOM 889 C C . GLN A 1 114 ? 19.695 13.356 -26.216 1.00 56.41 114 GLN A C 1
ATOM 891 O O . GLN A 1 114 ? 19.606 14.426 -26.811 1.00 56.41 114 GLN A O 1
ATOM 896 N N . GLY A 1 115 ? 20.707 13.113 -25.377 1.00 50.91 115 GLY A N 1
ATOM 897 C CA . GLY A 1 115 ? 21.885 13.989 -25.276 1.00 50.91 115 GLY A CA 1
ATOM 898 C C . GLY A 1 115 ? 21.976 14.852 -24.017 1.00 50.91 115 GLY A C 1
ATOM 899 O O . GLY A 1 115 ? 22.930 15.609 -23.887 1.00 50.91 115 GLY A O 1
ATOM 900 N N . ASN A 1 116 ? 21.066 14.696 -23.050 1.00 57.28 116 ASN A N 1
ATOM 901 C CA . ASN A 1 116 ? 21.157 15.375 -21.748 1.00 57.28 116 ASN A CA 1
ATOM 902 C C . ASN A 1 116 ? 21.827 14.531 -20.650 1.00 57.28 116 ASN A C 1
ATOM 904 O O . ASN A 1 116 ? 21.793 14.903 -19.478 1.00 57.28 116 ASN A O 1
ATOM 908 N N . HIS A 1 117 ? 22.489 13.426 -21.000 1.00 62.69 117 HIS A N 1
ATOM 909 C CA . HIS A 1 117 ? 23.283 12.642 -20.048 1.00 62.69 117 HIS A CA 1
ATOM 910 C C . HIS A 1 117 ? 24.321 13.462 -19.286 1.00 62.69 117 HIS A C 1
ATOM 912 O O . HIS A 1 117 ? 24.584 13.174 -18.124 1.00 62.69 117 HIS A O 1
ATOM 918 N N . GLU A 1 118 ? 24.878 14.496 -19.916 1.00 65.12 118 GLU A N 1
ATOM 919 C CA . GLU A 1 118 ? 25.851 15.387 -19.280 1.00 65.12 118 GLU A CA 1
ATOM 920 C C . GLU A 1 118 ? 25.250 16.195 -18.119 1.00 65.12 118 GLU A C 1
ATOM 922 O O . GLU A 1 118 ? 25.980 16.642 -17.238 1.00 65.12 118 GLU A O 1
ATOM 927 N N . GLN A 1 119 ? 23.925 16.370 -18.091 1.00 74.50 119 GLN A N 1
ATOM 928 C CA . GLN A 1 119 ? 23.227 17.114 -17.039 1.00 74.50 119 GLN A CA 1
ATOM 929 C C . GLN A 1 119 ? 22.792 16.230 -15.867 1.00 74.50 119 GLN A C 1
ATOM 931 O O . GLN A 1 119 ? 22.416 16.741 -14.812 1.00 74.50 119 GLN A O 1
ATOM 936 N N . ILE A 1 120 ? 22.832 14.908 -16.034 1.00 81.81 120 ILE A N 1
ATOM 937 C CA . ILE A 1 120 ? 22.431 13.964 -14.997 1.00 81.81 120 ILE A CA 1
ATOM 938 C C . ILE A 1 120 ? 23.681 13.568 -14.232 1.00 81.81 120 ILE A C 1
ATOM 940 O O . ILE A 1 120 ? 24.598 12.953 -14.768 1.00 81.81 120 ILE A O 1
ATOM 944 N N . GLU A 1 121 ? 23.722 13.927 -12.952 1.00 87.81 121 GLU A N 1
ATOM 945 C CA . GLU A 1 121 ? 24.798 13.498 -12.069 1.00 87.81 121 GLU A CA 1
ATOM 946 C C . GLU A 1 121 ? 24.733 11.971 -11.909 1.00 87.81 121 GLU A C 1
ATOM 948 O O . GLU A 1 121 ? 23.777 11.425 -11.352 1.00 87.81 121 GLU A O 1
ATOM 953 N N . VAL A 1 122 ? 25.744 11.274 -12.432 1.00 91.81 122 VAL A N 1
ATOM 954 C CA . VAL A 1 122 ? 25.871 9.815 -12.348 1.00 91.81 122 VAL A CA 1
ATOM 955 C C . VAL A 1 122 ? 26.997 9.474 -11.388 1.00 91.81 122 VAL A C 1
ATOM 957 O O . VAL A 1 122 ? 28.134 9.917 -11.552 1.00 91.81 122 VAL A O 1
ATOM 960 N N . LYS A 1 123 ? 26.686 8.651 -10.387 1.00 94.12 123 LYS A N 1
ATOM 961 C CA . LYS A 1 123 ? 27.659 8.156 -9.415 1.00 94.12 123 LYS A CA 1
ATOM 962 C C . LYS A 1 123 ? 28.045 6.729 -9.755 1.00 94.12 123 LYS A C 1
ATOM 964 O O . LYS A 1 123 ? 27.210 5.896 -10.100 1.00 94.12 123 LYS A O 1
ATOM 969 N N . THR A 1 124 ? 29.335 6.454 -9.645 1.00 94.44 124 THR A N 1
ATOM 970 C CA . THR A 1 124 ? 29.890 5.127 -9.879 1.00 94.44 124 THR A CA 1
ATOM 971 C C . THR A 1 124 ? 29.949 4.357 -8.570 1.00 94.44 124 THR A C 1
ATOM 973 O O . THR A 1 124 ? 30.563 4.812 -7.604 1.00 94.44 124 THR A O 1
ATOM 976 N N . HIS A 1 125 ? 29.345 3.173 -8.543 1.00 94.38 125 HIS A N 1
ATOM 977 C CA . HIS A 1 125 ? 29.308 2.312 -7.369 1.00 94.38 125 HIS A CA 1
ATOM 978 C C . HIS A 1 125 ? 29.979 0.972 -7.656 1.00 94.38 125 HIS A C 1
ATOM 980 O O . HIS A 1 125 ? 29.693 0.318 -8.657 1.00 94.38 125 HIS A O 1
ATOM 986 N N . LEU A 1 126 ? 30.855 0.551 -6.743 1.00 93.75 126 LEU A N 1
ATOM 987 C CA . LEU A 1 126 ? 31.399 -0.803 -6.741 1.00 93.75 126 LEU A CA 1
ATOM 988 C C . LEU A 1 126 ? 30.353 -1.769 -6.172 1.00 93.75 126 LEU A C 1
ATOM 990 O O . LEU A 1 126 ? 29.772 -1.516 -5.108 1.00 93.75 126 LEU A O 1
ATOM 994 N N . VAL A 1 127 ? 30.129 -2.858 -6.898 1.00 92.94 127 VAL A N 1
ATOM 995 C CA . VAL A 1 127 ? 29.231 -3.955 -6.541 1.00 92.94 127 VAL A CA 1
ATOM 996 C C . VAL A 1 127 ? 30.052 -5.053 -5.888 1.00 92.94 127 VAL A C 1
ATOM 998 O O . VAL A 1 127 ? 31.047 -5.522 -6.443 1.00 92.94 127 VAL A O 1
ATOM 1001 N N . ASN A 1 128 ? 29.634 -5.479 -4.702 1.00 87.44 128 ASN A N 1
ATOM 1002 C CA . ASN A 1 128 ? 30.212 -6.671 -4.093 1.00 87.44 128 ASN A CA 1
ATOM 1003 C C . ASN A 1 128 ? 29.734 -7.880 -4.907 1.00 87.44 128 ASN A C 1
ATOM 1005 O O . ASN A 1 128 ? 28.551 -7.958 -5.197 1.00 87.44 128 ASN A O 1
ATOM 1009 N N . GLY A 1 129 ? 30.606 -8.824 -5.276 1.00 83.75 129 GLY A N 1
ATOM 1010 C CA . GLY A 1 129 ? 30.311 -9.867 -6.282 1.00 83.75 129 GLY A CA 1
ATOM 1011 C C . GLY A 1 129 ? 29.110 -10.805 -6.040 1.00 83.75 129 GLY A C 1
ATOM 1012 O O . GLY A 1 129 ? 28.884 -11.689 -6.856 1.00 83.75 129 GLY A O 1
ATOM 1013 N N . GLN A 1 130 ? 28.354 -10.646 -4.950 1.00 87.62 130 GLN A N 1
ATOM 1014 C CA . GLN A 1 130 ? 27.091 -11.349 -4.683 1.00 87.62 130 GLN A CA 1
ATOM 1015 C C . GLN A 1 130 ? 25.900 -10.413 -4.404 1.00 87.62 130 GLN A C 1
ATOM 1017 O O . GLN A 1 130 ? 24.818 -10.894 -4.092 1.00 87.62 130 GLN A O 1
ATOM 1022 N N . GLU A 1 131 ? 26.080 -9.093 -4.475 1.00 92.62 131 GLU A N 1
ATOM 1023 C CA . GLU A 1 131 ? 25.025 -8.120 -4.184 1.00 92.62 131 GLU A CA 1
ATOM 1024 C C . GLU A 1 131 ? 24.014 -8.070 -5.337 1.00 92.62 131 GLU A C 1
ATOM 1026 O O . GLU A 1 131 ? 24.373 -7.843 -6.494 1.00 92.62 131 GLU A O 1
ATOM 1031 N N . SER A 1 132 ? 22.739 -8.278 -5.014 1.00 93.38 132 SER A N 1
ATOM 1032 C CA . SER A 1 132 ? 21.638 -8.169 -5.975 1.00 93.38 132 SER A CA 1
ATOM 1033 C C . SER A 1 132 ? 21.300 -6.706 -6.294 1.00 93.38 132 SER A C 1
ATOM 1035 O O . SER A 1 132 ? 21.580 -5.796 -5.512 1.00 93.38 132 SER A O 1
ATOM 1037 N N . PHE A 1 133 ? 20.608 -6.451 -7.410 1.00 92.69 133 PHE A N 1
ATOM 1038 C CA . PHE A 1 133 ? 20.124 -5.100 -7.735 1.00 92.69 133 PHE A CA 1
ATOM 1039 C C . PHE A 1 133 ? 19.162 -4.525 -6.695 1.00 92.69 133 PHE A C 1
ATOM 1041 O O . PHE A 1 133 ? 19.144 -3.313 -6.484 1.00 92.69 133 PHE A O 1
ATOM 1048 N N . LEU A 1 134 ? 18.382 -5.381 -6.034 1.00 94.50 134 LEU A N 1
ATOM 1049 C CA . LEU A 1 134 ? 17.480 -4.984 -4.953 1.00 94.50 134 LEU A CA 1
ATOM 1050 C C . LEU A 1 134 ? 18.273 -4.431 -3.765 1.00 94.50 134 LEU A C 1
ATOM 1052 O O . LEU A 1 134 ? 17.973 -3.345 -3.264 1.00 94.50 134 LEU A O 1
ATOM 1056 N N . GLU A 1 135 ? 19.326 -5.140 -3.356 1.00 95.31 135 GLU A N 1
ATOM 1057 C CA . GLU A 1 135 ? 20.225 -4.721 -2.277 1.00 95.31 135 GLU A CA 1
ATOM 1058 C C . GLU A 1 135 ? 21.007 -3.464 -2.654 1.00 95.31 135 GLU A C 1
ATOM 1060 O O . GLU A 1 135 ? 21.071 -2.520 -1.863 1.00 95.31 135 GLU A O 1
ATOM 1065 N N . LEU A 1 136 ? 21.515 -3.407 -3.886 1.00 94.69 136 LEU A N 1
ATOM 1066 C CA . LEU A 1 136 ? 22.246 -2.258 -4.403 1.00 94.69 136 LEU A CA 1
ATOM 1067 C C . LEU A 1 136 ? 21.362 -1.007 -4.463 1.00 94.69 136 LEU A C 1
ATOM 1069 O O . LEU A 1 136 ? 21.750 0.055 -3.979 1.00 94.69 136 LEU A O 1
ATOM 1073 N N . SER A 1 137 ? 20.139 -1.135 -4.984 1.00 94.81 137 SER A N 1
ATOM 1074 C CA . SER A 1 137 ? 19.143 -0.060 -4.991 1.00 94.81 137 SER A CA 1
ATOM 1075 C C . SER A 1 137 ? 18.831 0.401 -3.573 1.00 94.81 137 SER A C 1
ATOM 1077 O O . SER A 1 137 ? 18.812 1.601 -3.292 1.00 94.81 137 SER A O 1
ATOM 1079 N N . LYS A 1 138 ? 18.640 -0.539 -2.644 1.00 95.06 138 LYS A N 1
ATOM 1080 C CA . LYS A 1 138 ? 18.382 -0.224 -1.239 1.00 95.06 138 LYS A CA 1
ATOM 1081 C C . LYS A 1 138 ? 19.554 0.515 -0.595 1.00 95.06 138 LYS A C 1
ATOM 1083 O O . LYS A 1 138 ? 19.324 1.440 0.180 1.00 95.06 138 LYS A O 1
ATOM 1088 N N . ARG A 1 139 ? 20.791 0.156 -0.940 1.00 95.25 139 ARG A N 1
ATOM 1089 C CA . ARG A 1 139 ? 22.013 0.815 -0.465 1.00 95.25 139 ARG A CA 1
ATOM 1090 C C . ARG A 1 139 ? 22.172 2.230 -1.022 1.00 95.25 139 ARG A C 1
ATOM 1092 O O . ARG A 1 139 ? 22.533 3.126 -0.266 1.00 95.25 139 ARG A O 1
ATOM 1099 N N . ILE A 1 140 ? 21.913 2.433 -2.313 1.00 94.31 140 ILE A N 1
ATOM 1100 C CA . ILE A 1 140 ? 22.125 3.722 -2.992 1.00 94.31 140 ILE A CA 1
ATOM 1101 C C . ILE A 1 140 ? 20.962 4.686 -2.730 1.00 94.31 140 ILE A C 1
ATOM 1103 O O . ILE A 1 140 ? 21.175 5.842 -2.372 1.00 94.31 140 ILE A O 1
ATOM 1107 N N . TYR A 1 141 ? 19.727 4.210 -2.880 1.00 93.06 141 TYR A N 1
ATOM 1108 C CA . TYR A 1 141 ? 18.522 5.043 -2.869 1.00 93.06 141 TYR A CA 1
ATOM 1109 C C . TYR A 1 141 ? 17.675 4.899 -1.601 1.00 93.06 141 TYR A C 1
ATOM 1111 O O . TYR A 1 141 ? 16.662 5.583 -1.452 1.00 93.06 141 TYR A O 1
ATOM 1119 N N . GLY A 1 142 ? 18.047 4.005 -0.681 1.00 92.81 142 GLY A N 1
ATOM 1120 C CA . GLY A 1 142 ? 17.270 3.722 0.530 1.00 92.81 142 GLY A CA 1
ATOM 1121 C C . GLY A 1 142 ? 16.025 2.864 0.287 1.00 92.81 142 GLY A C 1
ATOM 1122 O O . GLY A 1 142 ? 15.233 2.667 1.207 1.00 92.81 142 GLY A O 1
ATOM 1123 N N . THR A 1 143 ? 15.827 2.362 -0.936 1.00 91.75 143 THR A N 1
ATOM 1124 C CA . THR A 1 143 ? 14.677 1.535 -1.319 1.00 91.75 143 THR A CA 1
ATOM 1125 C C . THR A 1 143 ? 15.041 0.552 -2.428 1.00 91.75 143 THR A C 1
ATOM 1127 O O . THR A 1 143 ? 15.844 0.867 -3.300 1.00 91.75 143 THR A O 1
ATOM 1130 N N . GLU A 1 144 ? 14.445 -0.637 -2.413 1.00 93.94 144 GLU A N 1
ATOM 1131 C CA . GLU A 1 144 ? 14.619 -1.665 -3.452 1.00 93.94 144 GLU A CA 1
ATOM 1132 C C . GLU A 1 144 ? 13.861 -1.334 -4.749 1.00 93.94 144 GLU A C 1
ATOM 1134 O O . GLU A 1 144 ? 14.140 -1.904 -5.799 1.00 93.94 144 GLU A O 1
ATOM 1139 N N . HIS A 1 145 ? 12.932 -0.371 -4.699 1.00 93.38 145 HIS A N 1
ATOM 1140 C CA . HIS A 1 145 ? 12.035 -0.064 -5.814 1.00 93.38 145 HIS A CA 1
ATOM 1141 C C . HIS A 1 145 ? 12.697 0.606 -7.018 1.00 93.38 145 HIS A C 1
ATOM 1143 O O . HIS A 1 145 ? 12.069 0.645 -8.065 1.00 93.38 145 HIS A O 1
ATOM 1149 N N . TYR A 1 146 ? 13.953 1.055 -6.919 1.00 93.81 146 TYR A N 1
ATOM 1150 C CA . TYR A 1 146 ? 14.734 1.590 -8.047 1.00 93.81 146 TYR A CA 1
ATOM 1151 C C . TYR A 1 146 ? 15.692 0.563 -8.669 1.00 93.81 146 TYR A C 1
ATOM 1153 O O . TYR A 1 146 ? 16.548 0.909 -9.483 1.00 93.81 146 TYR A O 1
ATOM 1161 N N . ALA A 1 147 ? 15.563 -0.713 -8.305 1.00 94.56 147 ALA A N 1
ATOM 1162 C CA . ALA A 1 147 ? 16.387 -1.775 -8.867 1.00 94.56 147 ALA A CA 1
ATOM 1163 C C . ALA A 1 147 ? 16.165 -1.925 -10.386 1.00 94.56 147 ALA A C 1
ATOM 1165 O O . ALA A 1 147 ? 17.122 -2.138 -11.130 1.00 94.56 147 ALA A O 1
ATOM 1166 N N . VAL A 1 148 ? 14.923 -1.733 -10.850 1.00 93.19 148 VAL A N 1
ATOM 1167 C CA . VAL A 1 148 ? 14.562 -1.743 -12.279 1.00 93.19 148 VAL A CA 1
ATOM 1168 C C . VAL A 1 148 ? 15.264 -0.606 -13.024 1.00 93.19 148 VAL A C 1
ATOM 1170 O O . VAL A 1 148 ? 15.873 -0.842 -14.067 1.00 93.19 148 VAL A O 1
ATOM 1173 N N . LEU A 1 149 ? 15.242 0.608 -12.464 1.00 92.12 149 LEU A N 1
ATOM 1174 C CA . LEU A 1 149 ? 15.965 1.768 -12.986 1.00 92.12 149 LEU A CA 1
ATOM 1175 C C . LEU A 1 149 ? 17.460 1.470 -13.117 1.00 92.12 149 LEU A C 1
ATOM 1177 O O . LEU A 1 149 ? 18.018 1.692 -14.188 1.00 92.12 149 LEU A O 1
ATOM 1181 N N . LEU A 1 150 ? 18.102 0.945 -12.064 1.00 93.25 150 LEU A N 1
ATOM 1182 C CA . LEU A 1 150 ? 19.534 0.626 -12.091 1.00 93.25 150 LEU A CA 1
ATOM 1183 C C . LEU A 1 150 ? 19.879 -0.381 -13.186 1.00 93.25 150 LEU A C 1
ATOM 1185 O O . LEU A 1 150 ? 20.816 -0.143 -13.951 1.00 93.25 150 LEU A O 1
ATOM 1189 N N . GLN A 1 151 ? 19.133 -1.483 -13.275 1.00 92.50 151 GLN A N 1
ATOM 1190 C CA . GLN A 1 151 ? 19.383 -2.511 -14.282 1.00 92.50 151 GLN A CA 1
ATOM 1191 C C . GLN A 1 151 ? 19.244 -1.934 -15.691 1.00 92.50 151 GLN A C 1
ATOM 1193 O O . GLN A 1 151 ? 20.170 -2.056 -16.491 1.00 92.50 151 GLN A O 1
ATOM 1198 N N . ARG A 1 152 ? 18.128 -1.256 -15.982 1.00 90.62 152 ARG A N 1
ATOM 1199 C CA . ARG A 1 152 ? 17.874 -0.685 -17.311 1.00 90.62 152 ARG A CA 1
ATOM 1200 C C . ARG A 1 152 ? 18.891 0.396 -17.680 1.00 90.62 152 ARG A C 1
ATOM 1202 O O . ARG A 1 152 ? 19.371 0.419 -18.808 1.00 90.62 152 ARG A O 1
ATOM 1209 N N . TYR A 1 153 ? 19.268 1.252 -16.728 1.00 90.56 153 TYR A N 1
ATOM 1210 C CA . TYR A 1 153 ? 20.285 2.283 -16.941 1.00 90.56 153 TYR A CA 1
ATOM 1211 C C . TYR A 1 153 ? 21.639 1.681 -17.305 1.00 90.56 153 TYR A C 1
ATOM 1213 O O . TYR A 1 153 ? 22.286 2.134 -18.243 1.00 90.56 153 TYR A O 1
ATOM 1221 N N . ASN A 1 154 ? 22.063 0.631 -16.605 1.00 92.31 154 ASN A N 1
ATOM 1222 C CA . ASN A 1 154 ? 23.351 0.002 -16.885 1.00 92.31 154 ASN A CA 1
ATOM 1223 C C . ASN A 1 154 ? 23.326 -0.815 -18.175 1.00 92.31 154 ASN A C 1
ATOM 1225 O O . ASN A 1 154 ? 24.295 -0.772 -18.920 1.00 92.31 154 ASN A O 1
ATOM 1229 N N . GLN A 1 155 ? 22.211 -1.472 -18.494 1.00 89.38 155 GLN A N 1
ATOM 1230 C CA . GLN A 1 155 ? 22.031 -2.109 -19.800 1.00 89.38 155 GLN A CA 1
ATOM 1231 C C . GLN A 1 155 ? 22.145 -1.109 -20.959 1.00 89.38 155 GLN A C 1
ATOM 1233 O O . GLN A 1 155 ? 22.651 -1.469 -22.016 1.00 89.38 155 GLN A O 1
ATOM 1238 N N . ALA A 1 156 ? 21.684 0.131 -20.767 1.00 87.94 156 ALA A N 1
ATOM 1239 C CA . ALA A 1 156 ? 21.702 1.155 -21.807 1.00 87.94 156 ALA A CA 1
ATOM 1240 C C . ALA A 1 156 ? 23.033 1.925 -21.904 1.00 87.94 156 ALA A C 1
ATOM 1242 O O . ALA A 1 156 ? 23.465 2.238 -23.010 1.00 87.94 156 ALA A O 1
ATOM 1243 N N . PHE A 1 157 ? 23.674 2.248 -20.772 1.00 88.06 157 PHE A N 1
ATOM 1244 C CA . PHE A 1 157 ? 24.771 3.233 -20.723 1.00 88.06 157 PHE A CA 1
ATOM 1245 C C . PHE A 1 157 ? 26.098 2.703 -20.179 1.00 88.06 157 PHE A C 1
ATOM 1247 O O . PHE A 1 157 ? 27.085 3.436 -20.159 1.00 88.06 157 PHE A O 1
ATOM 1254 N N . ASN A 1 158 ? 26.152 1.454 -19.720 1.00 89.88 158 ASN A N 1
ATOM 1255 C CA . ASN A 1 158 ? 27.384 0.840 -19.242 1.00 89.88 158 ASN A CA 1
ATOM 1256 C C . ASN A 1 158 ? 27.800 -0.266 -20.216 1.00 89.88 158 ASN A C 1
ATOM 1258 O O . ASN A 1 158 ? 27.351 -1.400 -20.107 1.00 89.88 158 ASN A O 1
ATOM 1262 N N . GLU A 1 159 ? 28.683 0.066 -21.163 1.00 87.69 159 GLU A N 1
ATOM 1263 C CA . GLU A 1 159 ? 29.162 -0.862 -22.206 1.00 87.69 159 GLU A CA 1
ATOM 1264 C C . GLU A 1 159 ? 29.756 -2.158 -21.639 1.00 87.69 159 GLU A C 1
ATOM 1266 O O . GLU A 1 159 ? 29.718 -3.205 -22.280 1.00 87.69 159 GLU A O 1
ATOM 1271 N N . ASN A 1 160 ? 30.295 -2.089 -20.421 1.00 86.38 160 ASN A N 1
ATOM 1272 C CA . ASN A 1 160 ? 30.926 -3.219 -19.758 1.00 86.38 160 ASN A CA 1
ATOM 1273 C C . ASN A 1 160 ? 29.978 -3.970 -18.810 1.00 86.38 160 ASN A C 1
ATOM 1275 O O . ASN A 1 160 ? 30.411 -4.842 -18.053 1.00 86.38 160 ASN A O 1
ATOM 1279 N N . TYR A 1 161 ? 28.690 -3.632 -18.804 1.00 82.25 161 TYR A N 1
ATOM 1280 C CA . TYR A 1 161 ? 27.672 -4.360 -18.064 1.00 82.25 161 TYR A CA 1
ATOM 1281 C C . TYR A 1 161 ? 27.290 -5.648 -18.820 1.00 82.25 161 TYR A C 1
ATOM 1283 O O . TYR A 1 161 ? 27.043 -5.580 -20.023 1.00 82.25 161 TYR A O 1
ATOM 1291 N N . PRO A 1 162 ? 27.224 -6.834 -18.172 1.00 77.31 162 PRO A N 1
ATOM 1292 C CA . PRO A 1 162 ? 27.322 -7.120 -16.730 1.00 77.31 162 PRO A CA 1
ATOM 1293 C C . PRO A 1 162 ? 28.719 -7.564 -16.238 1.00 77.31 162 PRO A C 1
ATOM 1295 O O . PRO A 1 162 ? 28.851 -8.113 -15.148 1.00 77.31 162 PRO A O 1
ATOM 1298 N N . GLN A 1 163 ? 29.768 -7.389 -17.040 1.00 76.50 163 GLN A N 1
ATOM 1299 C CA . GLN A 1 163 ? 31.084 -8.012 -16.837 1.00 76.50 163 GLN A CA 1
ATOM 1300 C C . GLN A 1 163 ? 31.922 -7.352 -15.731 1.00 76.50 163 GLN A C 1
ATOM 1302 O O . GLN A 1 163 ? 32.803 -7.999 -15.163 1.00 76.50 163 GLN A O 1
ATOM 1307 N N . ILE A 1 164 ? 31.669 -6.078 -15.416 1.00 72.94 164 ILE A N 1
ATOM 1308 C CA . ILE A 1 164 ? 32.424 -5.325 -14.407 1.00 72.94 164 ILE A CA 1
ATOM 1309 C C . ILE A 1 164 ? 31.574 -5.121 -13.152 1.00 72.94 164 ILE A C 1
ATOM 1311 O O . ILE A 1 164 ? 30.400 -4.772 -13.228 1.00 72.94 164 ILE A O 1
ATOM 1315 N N . SER A 1 165 ? 32.203 -5.254 -11.979 1.00 88.56 165 SER A N 1
ATOM 1316 C CA . SER A 1 165 ? 31.654 -4.929 -10.650 1.00 88.56 165 SER A CA 1
ATOM 1317 C C . SER A 1 165 ? 31.376 -3.429 -10.441 1.00 88.56 165 SER A C 1
ATOM 1319 O O . SER A 1 165 ? 31.516 -2.922 -9.331 1.00 88.56 165 SER A O 1
ATOM 1321 N N . LEU A 1 166 ? 31.052 -2.691 -11.498 1.00 92.94 166 LEU A N 1
ATOM 1322 C CA . LEU A 1 166 ? 30.899 -1.246 -11.513 1.00 92.94 166 LEU A CA 1
ATOM 1323 C C . LEU A 1 166 ? 29.532 -0.921 -12.100 1.00 92.94 166 LEU A C 1
ATOM 1325 O O . LEU A 1 166 ? 29.256 -1.230 -13.256 1.00 92.94 166 LEU A O 1
ATOM 1329 N N . VAL A 1 167 ? 28.688 -0.301 -11.281 1.00 94.31 167 VAL A N 1
ATOM 1330 C CA . VAL A 1 167 ? 27.329 0.106 -11.637 1.00 94.31 167 VAL A CA 1
ATOM 1331 C C . VAL A 1 167 ? 27.246 1.625 -11.634 1.00 94.31 167 VAL A C 1
ATOM 1333 O O . VAL A 1 167 ? 27.693 2.289 -10.697 1.00 94.31 167 VAL A O 1
ATOM 1336 N N . LEU A 1 168 ? 26.661 2.166 -12.696 1.00 93.81 168 LEU A N 1
ATOM 1337 C CA . LEU A 1 168 ? 26.329 3.574 -12.843 1.00 93.81 168 LEU A CA 1
ATOM 1338 C C . LEU A 1 168 ? 24.957 3.830 -12.218 1.00 93.81 168 LEU A C 1
ATOM 1340 O O . LEU A 1 168 ? 23.978 3.181 -12.586 1.00 93.81 168 LEU A O 1
ATOM 1344 N N . ALA A 1 169 ? 24.880 4.762 -11.274 1.00 94.62 169 ALA A N 1
ATOM 1345 C CA . ALA A 1 169 ? 23.645 5.120 -10.592 1.00 94.62 169 ALA A CA 1
ATOM 1346 C C . ALA A 1 169 ? 23.321 6.603 -10.834 1.00 94.62 169 ALA A C 1
ATOM 1348 O O . ALA A 1 169 ? 24.058 7.466 -10.344 1.00 94.62 169 ALA A O 1
ATOM 1349 N N . PRO A 1 170 ? 22.249 6.928 -11.578 1.00 91.75 170 PRO A N 1
ATOM 1350 C CA . PRO A 1 170 ? 21.821 8.312 -11.749 1.00 91.75 170 PRO A CA 1
ATOM 1351 C C . PRO A 1 170 ? 21.273 8.873 -10.433 1.00 91.75 170 PRO A C 1
ATOM 1353 O O . PRO A 1 170 ? 20.635 8.158 -9.650 1.00 91.75 170 PRO A O 1
ATOM 1356 N N . GLU A 1 171 ? 21.494 10.160 -10.180 1.00 90.88 171 GLU A N 1
ATOM 1357 C CA . GLU A 1 171 ? 20.891 10.835 -9.038 1.00 90.88 171 GLU A CA 1
ATOM 1358 C C . GLU A 1 171 ? 19.391 11.060 -9.268 1.00 90.88 171 GLU A C 1
ATOM 1360 O O . GLU A 1 171 ? 18.976 11.645 -10.260 1.00 90.88 171 GLU A O 1
ATOM 1365 N N . LEU A 1 172 ? 18.542 10.625 -8.333 1.00 87.25 172 LEU A N 1
ATOM 1366 C CA . LEU A 1 172 ? 17.086 10.700 -8.520 1.00 87.25 172 LEU A CA 1
ATOM 1367 C C . LEU A 1 172 ? 16.547 12.138 -8.597 1.00 87.25 172 LEU A C 1
ATOM 1369 O O . LEU A 1 172 ? 15.462 12.356 -9.127 1.00 87.25 172 LEU A O 1
ATOM 1373 N N . SER A 1 173 ? 17.277 13.111 -8.044 1.00 83.50 173 SER A N 1
ATOM 1374 C CA . SER A 1 173 ? 16.907 14.532 -8.059 1.00 83.50 173 SER A CA 1
ATOM 1375 C C . SER A 1 173 ? 16.950 15.141 -9.463 1.00 83.50 173 SER A C 1
ATOM 1377 O O . SER A 1 173 ? 16.244 16.114 -9.709 1.00 83.50 173 SER A O 1
ATOM 1379 N N . SER A 1 174 ? 17.741 14.563 -10.371 1.00 80.81 174 SER A N 1
ATOM 1380 C CA . SER A 1 174 ? 17.901 15.027 -11.751 1.00 80.81 174 SER A CA 1
ATOM 1381 C C . SER A 1 174 ? 17.001 14.287 -12.746 1.00 80.81 174 SER A C 1
ATOM 1383 O O . SER A 1 174 ? 17.010 14.611 -13.931 1.00 80.81 174 SER A O 1
ATOM 1385 N N . LEU A 1 175 ? 16.192 13.321 -12.285 1.00 77.62 175 LEU A N 1
ATOM 1386 C CA . LEU A 1 175 ? 15.259 12.567 -13.124 1.00 77.62 175 LEU A CA 1
ATOM 1387 C C . LEU A 1 175 ? 13.854 13.198 -13.062 1.00 77.62 175 LEU A C 1
ATOM 1389 O O . LEU A 1 175 ? 13.137 12.972 -12.082 1.00 77.62 175 LEU A O 1
ATOM 1393 N N . PRO A 1 176 ? 13.416 13.947 -14.096 1.00 64.81 176 PRO A N 1
ATOM 1394 C CA . PRO A 1 176 ? 12.158 14.702 -14.059 1.00 64.81 176 PRO A CA 1
ATOM 1395 C C . PRO A 1 176 ? 10.934 13.798 -13.849 1.00 64.81 176 PRO A C 1
ATOM 1397 O O . PRO A 1 176 ? 10.085 14.088 -13.013 1.00 64.81 176 PRO A O 1
ATOM 1400 N N . VAL A 1 177 ? 10.910 12.633 -14.507 1.00 62.44 177 VAL A N 1
ATOM 1401 C CA . VAL A 1 177 ? 9.791 11.671 -14.467 1.00 62.44 177 VAL A CA 1
ATOM 1402 C C . VAL A 1 177 ? 9.621 11.014 -13.086 1.00 62.44 177 VAL A C 1
ATOM 1404 O O . VAL A 1 177 ? 8.522 10.638 -12.695 1.00 62.44 177 VAL A O 1
ATOM 1407 N N . ILE A 1 178 ? 10.702 10.891 -12.310 1.00 64.25 178 ILE A N 1
ATOM 1408 C CA . ILE A 1 178 ? 10.663 10.306 -10.957 1.00 64.25 178 ILE A CA 1
ATOM 1409 C C . ILE A 1 178 ? 10.443 11.400 -9.901 1.00 64.25 178 ILE A C 1
ATOM 1411 O O . ILE A 1 178 ? 9.893 11.139 -8.827 1.00 64.25 178 ILE A O 1
ATOM 1415 N N . GLY A 1 179 ? 10.836 12.639 -10.211 1.00 55.31 179 GLY A N 1
ATOM 1416 C CA . GLY A 1 179 ? 10.720 13.803 -9.338 1.00 55.31 179 GLY A CA 1
ATOM 1417 C C . GLY A 1 179 ? 9.297 14.052 -8.842 1.00 55.31 179 GLY A C 1
ATOM 1418 O O . GLY A 1 179 ? 9.114 14.266 -7.644 1.00 55.31 179 GLY A O 1
ATOM 1419 N N . GLU A 1 180 ? 8.287 13.940 -9.706 1.00 56.69 180 GLU A N 1
ATOM 1420 C CA . GLU A 1 180 ? 6.879 14.120 -9.315 1.00 56.69 180 GLU A CA 1
ATOM 1421 C C . GLU A 1 180 ? 6.418 13.059 -8.304 1.00 56.69 180 GLU A C 1
ATOM 1423 O O . GLU A 1 180 ? 5.764 13.366 -7.303 1.00 56.69 180 GLU A O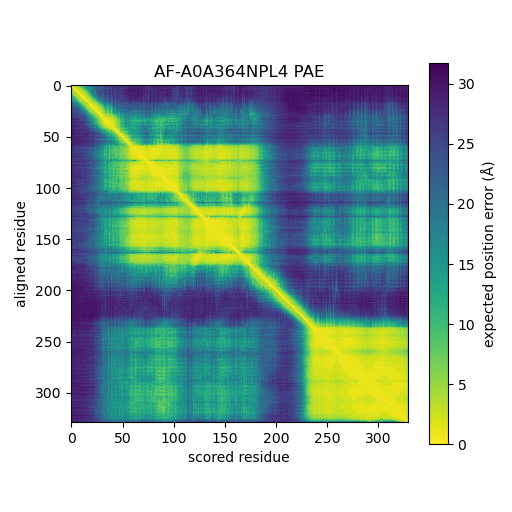 1
ATOM 1428 N N . HIS A 1 181 ? 6.843 11.806 -8.495 1.00 52.69 181 HIS A N 1
ATOM 1429 C CA . HIS A 1 181 ? 6.566 10.723 -7.551 1.00 52.69 181 HIS A CA 1
ATOM 1430 C C . HIS A 1 181 ? 7.334 10.901 -6.227 1.00 52.69 181 HIS A C 1
ATOM 1432 O O . HIS A 1 181 ? 6.801 10.615 -5.157 1.00 52.69 181 HIS A O 1
ATOM 1438 N N . LEU A 1 182 ? 8.557 11.444 -6.255 1.00 47.16 182 LEU A N 1
ATOM 1439 C CA . LEU A 1 182 ? 9.339 11.756 -5.050 1.00 47.16 182 LEU A CA 1
ATOM 1440 C C . LEU A 1 182 ? 8.805 12.967 -4.272 1.00 47.16 182 LEU A C 1
ATOM 1442 O O . LEU A 1 182 ? 8.915 13.007 -3.040 1.00 47.16 182 LEU A O 1
ATOM 1446 N N . GLN A 1 183 ? 8.242 13.961 -4.963 1.00 49.44 183 GLN A N 1
ATOM 1447 C CA . GLN A 1 183 ? 7.668 15.150 -4.338 1.00 49.44 183 GLN A CA 1
ATOM 1448 C C . GLN A 1 183 ? 6.423 14.809 -3.515 1.00 49.44 183 GLN A C 1
ATOM 1450 O O . GLN A 1 183 ? 6.281 15.360 -2.421 1.00 49.44 183 GLN A O 1
ATOM 1455 N N . SER A 1 184 ? 5.583 13.859 -3.944 1.00 46.31 184 SER A N 1
ATOM 1456 C CA . SER A 1 184 ? 4.432 13.403 -3.142 1.00 46.31 184 SER A CA 1
ATOM 1457 C C . SER A 1 184 ? 4.878 12.739 -1.823 1.00 46.31 184 SER A C 1
ATOM 1459 O O . SER A 1 184 ? 4.380 13.073 -0.745 1.00 46.31 184 SER A O 1
ATOM 1461 N N . VAL A 1 185 ? 5.931 11.912 -1.866 1.00 42.62 185 VAL A N 1
ATOM 1462 C CA . VAL A 1 185 ? 6.496 11.226 -0.688 1.00 42.62 185 VAL A CA 1
ATOM 1463 C C . VAL A 1 185 ? 7.143 12.217 0.290 1.00 42.62 185 VAL A C 1
ATOM 1465 O O . VAL A 1 185 ? 7.017 12.090 1.515 1.00 42.62 185 VAL A O 1
ATOM 1468 N N . ARG A 1 186 ? 7.847 13.234 -0.227 1.00 43.38 186 ARG A N 1
ATOM 1469 C CA . ARG A 1 186 ? 8.488 14.269 0.605 1.00 43.38 186 ARG A CA 1
ATOM 1470 C C . ARG A 1 186 ? 7.479 15.245 1.200 1.00 43.38 186 ARG A C 1
ATOM 1472 O O . ARG A 1 186 ? 7.623 15.588 2.373 1.00 43.38 186 ARG A O 1
ATOM 1479 N N . SER A 1 187 ? 6.458 15.651 0.449 1.00 43.03 187 SER A N 1
ATOM 1480 C CA . SER A 1 187 ? 5.411 16.557 0.935 1.00 43.03 187 SER A CA 1
ATOM 1481 C C . SER A 1 187 ? 4.516 15.887 1.984 1.00 43.03 187 SER A C 1
ATOM 1483 O O . SER A 1 187 ? 4.266 16.500 3.019 1.00 43.03 187 SER A O 1
ATOM 1485 N N . ALA A 1 188 ? 4.174 14.600 1.850 1.00 37.44 188 ALA A N 1
ATOM 1486 C CA . ALA A 1 188 ? 3.487 13.850 2.910 1.00 37.44 188 ALA A CA 1
ATOM 1487 C C . ALA A 1 188 ? 4.301 13.797 4.227 1.00 37.44 188 ALA A C 1
ATOM 1489 O O . ALA A 1 188 ? 3.767 13.990 5.329 1.00 37.44 188 ALA A O 1
ATOM 1490 N N . ARG A 1 189 ? 5.628 13.621 4.133 1.00 39.44 189 ARG A N 1
ATOM 1491 C CA . ARG A 1 189 ? 6.540 13.654 5.295 1.00 39.44 189 ARG A CA 1
ATOM 1492 C C . ARG A 1 189 ? 6.766 15.064 5.856 1.00 39.44 189 ARG A C 1
ATOM 1494 O O . ARG A 1 189 ? 6.912 15.215 7.069 1.00 39.44 189 ARG A O 1
ATOM 1501 N N . GLN A 1 190 ? 6.796 16.099 5.016 1.00 39.34 190 GLN A N 1
ATOM 1502 C CA . GLN A 1 190 ? 6.995 17.489 5.442 1.00 39.34 190 GLN A CA 1
ATOM 1503 C C . GLN A 1 190 ? 5.732 18.110 6.042 1.00 39.34 190 GLN A C 1
ATOM 1505 O O . GLN A 1 190 ? 5.843 18.787 7.060 1.00 39.34 190 GLN A O 1
ATOM 1510 N N . VAL A 1 191 ? 4.538 17.827 5.513 1.00 36.66 191 VAL A N 1
ATOM 1511 C CA . VAL A 1 191 ? 3.260 18.255 6.114 1.00 36.66 191 VAL A CA 1
ATOM 1512 C C . VAL A 1 191 ? 3.125 17.686 7.529 1.00 36.66 191 VAL A C 1
ATOM 1514 O O . VAL A 1 191 ? 2.773 18.414 8.455 1.00 36.66 191 VAL A O 1
ATOM 1517 N N . SER A 1 192 ? 3.556 16.440 7.742 1.00 41.34 192 SER A N 1
ATOM 1518 C CA . SER A 1 192 ? 3.624 15.822 9.075 1.00 41.34 192 SER A CA 1
ATOM 1519 C C . SER A 1 192 ? 4.584 16.546 10.041 1.00 41.34 192 SER A C 1
ATOM 1521 O O . SER A 1 192 ? 4.361 16.551 11.250 1.00 41.34 192 SER A O 1
ATOM 1523 N N . ARG A 1 193 ? 5.642 17.197 9.532 1.00 40.06 193 ARG A N 1
ATOM 1524 C CA . ARG A 1 193 ? 6.588 18.003 10.332 1.00 40.06 193 ARG A CA 1
ATOM 1525 C C . ARG A 1 193 ? 6.125 19.447 10.549 1.00 40.06 193 ARG A C 1
ATOM 1527 O O . ARG A 1 193 ? 6.319 19.976 11.638 1.00 40.06 193 ARG A O 1
ATOM 1534 N N . VAL A 1 194 ? 5.503 20.083 9.557 1.00 36.59 194 VAL A N 1
ATOM 1535 C CA . VAL A 1 194 ? 5.042 21.482 9.643 1.00 36.59 194 VAL A CA 1
ATOM 1536 C C . VAL A 1 194 ? 3.778 21.606 10.499 1.00 36.59 194 VAL A C 1
ATOM 1538 O O . VAL A 1 194 ? 3.668 22.551 11.276 1.00 36.59 194 VAL A O 1
ATOM 1541 N N . VAL A 1 195 ? 2.871 20.621 10.456 1.00 39.97 195 VAL A N 1
ATOM 1542 C CA . VAL A 1 195 ? 1.734 20.544 11.396 1.00 39.97 195 VAL A CA 1
ATOM 1543 C C . VAL A 1 195 ? 2.229 20.400 12.843 1.00 39.97 195 VAL A C 1
ATOM 1545 O O . VAL A 1 195 ? 1.641 20.979 13.752 1.00 39.97 195 VAL A O 1
ATOM 1548 N N . ARG A 1 196 ? 3.367 19.724 13.058 1.00 37.34 196 ARG A N 1
ATOM 1549 C CA . ARG A 1 196 ? 4.003 19.583 14.378 1.00 37.34 196 ARG A CA 1
ATOM 1550 C C . ARG A 1 196 ? 4.621 20.893 14.884 1.00 37.34 196 ARG A C 1
ATOM 1552 O O . ARG A 1 196 ? 4.539 21.167 16.071 1.00 37.34 196 ARG A O 1
ATOM 1559 N N . ALA A 1 197 ? 5.184 21.716 13.997 1.00 41.03 197 ALA A N 1
ATOM 1560 C CA . ALA A 1 197 ? 5.824 22.983 14.370 1.00 41.03 197 ALA A CA 1
ATOM 1561 C C . ALA A 1 197 ? 4.835 24.145 14.593 1.00 41.03 197 ALA A C 1
ATOM 1563 O O . ALA A 1 197 ? 5.157 25.096 15.294 1.00 41.03 197 ALA A O 1
ATOM 1564 N N . ARG A 1 198 ? 3.626 24.093 14.014 1.00 32.16 198 ARG A N 1
ATOM 1565 C CA . ARG A 1 198 ? 2.655 25.205 14.087 1.00 32.16 198 ARG A CA 1
ATOM 1566 C C . ARG A 1 198 ? 1.661 25.109 15.253 1.00 32.16 198 ARG A C 1
ATOM 1568 O O . ARG A 1 198 ? 0.896 26.043 15.466 1.00 32.16 198 ARG A O 1
ATOM 1575 N N . CYS A 1 199 ? 1.675 24.012 16.013 1.00 36.34 199 CYS A N 1
ATOM 1576 C CA . CYS A 1 199 ? 0.800 23.814 17.175 1.00 36.34 199 CYS A CA 1
ATOM 1577 C C . CYS A 1 199 ? 1.378 24.329 18.508 1.00 36.34 199 CYS A C 1
ATOM 1579 O O . CYS A 1 199 ? 0.649 24.348 19.494 1.00 36.34 199 CYS A O 1
ATOM 1581 N N . GLU A 1 200 ? 2.638 24.776 18.559 1.00 45.09 200 GLU A N 1
ATOM 1582 C CA . GLU A 1 200 ? 3.274 25.238 19.809 1.00 45.09 200 GLU A CA 1
ATOM 1583 C C . GLU A 1 200 ? 3.089 26.736 20.113 1.00 45.09 200 GLU A C 1
ATOM 1585 O O . GLU A 1 200 ? 3.492 27.197 21.178 1.00 45.09 200 GLU A O 1
ATOM 1590 N N . GLU A 1 201 ? 2.425 27.510 19.248 1.00 43.22 201 GLU A N 1
ATOM 1591 C CA . GLU A 1 201 ? 2.362 28.970 19.406 1.00 43.22 201 GLU A CA 1
ATOM 1592 C C . GLU A 1 201 ? 0.936 29.535 19.309 1.00 43.22 201 GLU A C 1
ATOM 1594 O O . GLU A 1 201 ? 0.635 30.410 18.504 1.00 43.22 201 GLU A O 1
ATOM 1599 N N . VAL A 1 202 ? 0.025 29.059 20.165 1.00 40.19 202 VAL A N 1
ATOM 1600 C CA . VAL A 1 202 ? -1.199 29.811 20.505 1.00 40.19 202 VAL A CA 1
ATOM 1601 C C . VAL A 1 202 ? -1.323 29.884 22.022 1.00 40.19 202 VAL A C 1
ATOM 1603 O O . VAL A 1 202 ? -1.993 29.093 22.682 1.00 40.19 202 VAL A O 1
ATOM 1606 N N . ARG A 1 203 ? -0.613 30.866 22.580 1.00 39.75 203 ARG A N 1
ATOM 1607 C CA . ARG A 1 203 ? -0.704 31.281 23.977 1.00 39.75 203 ARG A CA 1
ATOM 1608 C C . ARG A 1 203 ? -2.051 31.978 24.189 1.00 39.75 203 ARG A C 1
ATOM 1610 O O . ARG A 1 203 ? -2.333 33.017 23.599 1.00 39.75 203 ARG A O 1
ATOM 1617 N N . SER A 1 204 ? -2.868 31.370 25.035 1.00 41.62 204 SER A N 1
ATOM 1618 C CA . SER A 1 204 ? -4.180 31.807 25.511 1.00 41.62 204 SER A CA 1
ATOM 1619 C C . SER A 1 204 ? -4.229 33.280 25.948 1.00 41.62 204 SER A C 1
ATOM 1621 O O . SER A 1 204 ? -3.571 33.658 26.920 1.00 41.62 204 SER A O 1
ATOM 1623 N N . GLN A 1 205 ? -5.076 34.079 25.291 1.00 45.75 205 GLN A N 1
ATOM 1624 C CA . GLN A 1 205 ? -5.633 35.310 25.859 1.00 45.75 205 GLN A CA 1
ATOM 1625 C C . GLN A 1 205 ? -7.041 35.021 26.409 1.00 45.75 205 GLN A C 1
ATOM 1627 O O . GLN A 1 205 ? -7.826 34.359 25.727 1.00 45.75 205 GLN A O 1
ATOM 1632 N N . PRO A 1 206 ? -7.387 35.489 27.621 1.00 48.62 206 PRO A N 1
ATOM 1633 C CA . PRO A 1 206 ? -8.725 35.323 28.172 1.00 48.62 206 PRO A CA 1
ATOM 1634 C C . PRO A 1 206 ? -9.693 36.323 27.525 1.00 48.62 206 PRO A C 1
ATOM 1636 O O . PRO A 1 206 ? -9.525 37.535 27.647 1.00 48.62 206 PRO A O 1
ATOM 1639 N N . VAL A 1 207 ? -10.717 35.809 26.841 1.00 42.91 207 VAL A N 1
ATOM 1640 C CA . VAL A 1 207 ? -11.839 36.606 26.329 1.00 42.91 207 VAL A CA 1
ATOM 1641 C C . VAL A 1 207 ? -12.871 36.763 27.443 1.00 42.91 207 VAL A C 1
ATOM 1643 O O . VAL A 1 207 ? -13.523 35.803 27.850 1.00 42.91 207 VAL A O 1
ATOM 1646 N N . SER A 1 208 ? -13.008 37.989 27.937 1.00 49.22 208 SER A N 1
ATOM 1647 C CA . SER A 1 208 ? -14.068 38.424 28.844 1.00 49.22 208 SER A CA 1
ATOM 1648 C C . SER A 1 208 ? -15.394 38.515 28.081 1.00 49.22 208 SER A C 1
ATOM 1650 O O . SER A 1 208 ? -15.487 39.257 27.104 1.00 49.22 208 SER A O 1
ATOM 1652 N N . LEU A 1 209 ? -16.428 37.795 28.523 1.00 51.72 209 LEU A N 1
ATOM 1653 C CA . LEU A 1 209 ? -17.792 37.944 28.002 1.00 51.72 209 LEU A CA 1
ATOM 1654 C C . LEU A 1 209 ? -18.581 38.993 28.810 1.00 51.72 209 LEU A C 1
ATOM 1656 O O . LEU A 1 209 ? -18.401 39.080 30.027 1.00 51.72 209 LEU A O 1
ATOM 1660 N N . PRO A 1 210 ? -19.461 39.782 28.161 1.00 53.78 210 PRO A N 1
ATOM 1661 C CA . PRO A 1 210 ? -20.264 40.797 28.826 1.00 53.78 210 PRO A CA 1
ATOM 1662 C C . PRO A 1 210 ? -21.493 40.205 29.527 1.00 53.78 210 PRO A C 1
ATOM 1664 O O . PRO A 1 210 ? -22.184 39.323 29.020 1.00 53.78 210 PRO A O 1
ATOM 1667 N N . VAL A 1 211 ? -21.746 40.761 30.708 1.00 52.19 211 VAL A N 1
ATOM 1668 C CA . VAL A 1 211 ? -22.890 40.542 31.594 1.00 52.19 211 VAL A CA 1
ATOM 1669 C C . VAL A 1 211 ? -24.172 41.068 30.944 1.00 52.19 211 VAL A C 1
ATOM 1671 O O . VAL A 1 211 ? -24.236 42.238 30.572 1.00 52.19 211 VAL A O 1
ATOM 1674 N N . ALA A 1 212 ? -25.201 40.221 30.860 1.00 47.66 212 ALA A N 1
ATOM 1675 C CA . ALA A 1 212 ? -26.571 40.616 30.547 1.00 47.66 212 ALA A CA 1
ATOM 1676 C C . ALA A 1 212 ? -27.450 40.478 31.800 1.00 47.66 212 ALA A C 1
ATOM 1678 O O . ALA A 1 212 ? -27.508 39.425 32.436 1.00 47.66 212 ALA A O 1
ATOM 1679 N N . THR A 1 213 ? -28.093 41.584 32.152 1.00 57.75 213 THR A N 1
ATOM 1680 C CA . THR A 1 213 ? -29.030 41.788 33.262 1.00 57.75 213 THR A CA 1
ATOM 1681 C C . THR A 1 213 ? -30.371 41.076 33.005 1.00 57.75 213 THR A C 1
ATOM 1683 O O . THR A 1 213 ? -30.858 41.149 31.877 1.00 57.75 213 THR A O 1
ATOM 1686 N N . PRO A 1 214 ? -31.016 40.447 34.010 1.00 56.41 214 PRO A N 1
ATOM 1687 C CA . PRO A 1 214 ? -32.365 39.893 33.868 1.00 56.41 214 PRO A CA 1
ATOM 1688 C C . PRO A 1 214 ? -33.470 40.855 34.352 1.00 56.41 214 PRO A C 1
ATOM 1690 O O . PRO A 1 214 ? -33.285 41.607 35.311 1.00 56.41 214 PRO A O 1
ATOM 1693 N N . GLU A 1 215 ? -34.635 40.792 33.698 1.00 59.03 215 GLU A N 1
ATOM 1694 C CA . GLU A 1 215 ? -35.906 41.400 34.129 1.00 59.03 215 GLU A CA 1
ATOM 1695 C C . GLU A 1 215 ? -36.594 40.582 35.249 1.00 59.03 215 GLU A C 1
ATOM 1697 O O . GLU A 1 215 ? -36.362 39.373 35.355 1.00 59.03 215 GLU A O 1
ATOM 1702 N N . PRO A 1 216 ? -37.453 41.200 36.090 1.00 62.16 216 PRO A N 1
ATOM 1703 C CA . PRO A 1 216 ? -38.034 40.553 37.262 1.00 62.16 216 PRO A CA 1
ATOM 1704 C C . PRO A 1 216 ? -39.381 39.890 36.943 1.00 62.16 216 PRO A C 1
ATOM 1706 O O . PRO A 1 216 ? -40.316 40.549 36.489 1.00 62.16 216 PRO A O 1
ATOM 1709 N N . VAL A 1 217 ? -39.525 38.601 37.269 1.00 53.25 217 VAL A N 1
ATOM 1710 C CA . VAL A 1 217 ? -40.831 37.924 37.298 1.00 53.25 217 VAL A CA 1
ATOM 1711 C C . VAL A 1 217 ? -41.137 37.418 38.705 1.00 53.25 217 VAL A C 1
ATOM 1713 O O . VAL A 1 217 ? -40.324 36.774 39.361 1.00 53.25 217 VAL A O 1
ATOM 1716 N N . ALA A 1 218 ? -42.344 37.799 39.116 1.00 50.28 218 ALA A N 1
ATOM 1717 C CA . ALA A 1 218 ? -43.150 37.475 40.281 1.00 50.28 218 ALA A CA 1
ATOM 1718 C C . ALA A 1 218 ? -42.748 36.287 41.178 1.00 50.28 218 ALA A C 1
ATOM 1720 O O . ALA A 1 218 ? -42.614 35.138 40.766 1.00 50.28 218 ALA A O 1
ATOM 1721 N N . VAL A 1 219 ? -42.726 36.631 42.463 1.00 55.59 219 VAL A N 1
ATOM 1722 C CA . VAL A 1 219 ? -42.686 35.803 43.667 1.00 55.59 219 VAL A CA 1
ATOM 1723 C C . VAL A 1 219 ? -43.861 34.817 43.723 1.00 55.59 219 VAL A C 1
ATOM 1725 O O . VAL A 1 219 ? -45.019 35.232 43.687 1.00 55.59 219 VAL A O 1
ATOM 1728 N N . VAL A 1 220 ? -43.560 33.533 43.932 1.00 58.53 220 VAL A N 1
ATOM 1729 C CA . VAL A 1 220 ? -44.474 32.541 44.527 1.00 58.53 220 VAL A CA 1
ATOM 1730 C C . VAL A 1 220 ? -43.695 31.795 45.621 1.00 58.53 220 VAL A C 1
ATOM 1732 O O . VAL A 1 220 ? -42.560 31.391 45.358 1.00 58.53 220 VAL A O 1
ATOM 1735 N N . PRO A 1 221 ? -44.233 31.643 46.847 1.00 57.81 221 PRO A N 1
ATOM 1736 C CA . PRO A 1 221 ? -43.495 31.054 47.954 1.00 57.81 221 PRO A CA 1
ATOM 1737 C C . PRO A 1 221 ? -43.621 29.522 48.006 1.00 57.81 221 PRO A C 1
ATOM 1739 O O . PRO A 1 221 ? -44.703 28.964 47.858 1.00 57.81 221 PRO A O 1
ATOM 1742 N N . ASP A 1 222 ? -42.473 28.904 48.282 1.00 46.44 222 ASP A N 1
ATOM 1743 C CA . ASP A 1 222 ? -42.252 27.885 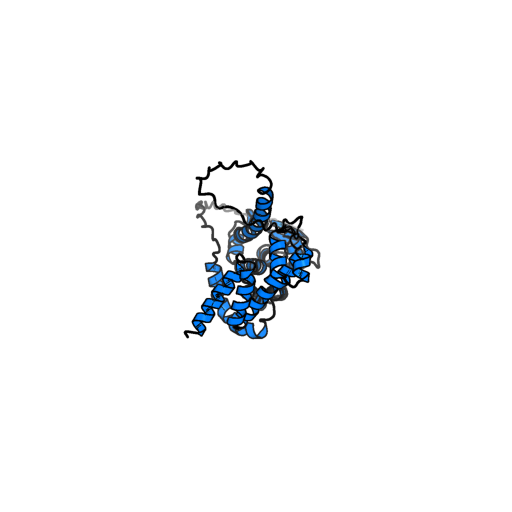49.316 1.00 46.44 222 ASP A CA 1
ATOM 1744 C C . ASP A 1 222 ? -42.996 26.535 49.226 1.00 46.44 222 ASP A C 1
ATOM 1746 O O . ASP A 1 222 ? -44.131 26.396 49.672 1.00 46.44 222 ASP A O 1
ATOM 1750 N N . VAL A 1 223 ? -42.275 25.497 48.772 1.00 49.25 223 VAL A N 1
ATOM 1751 C CA . VAL A 1 223 ? -42.222 24.203 49.478 1.00 49.25 223 VAL A CA 1
ATOM 1752 C C . VAL A 1 223 ? -40.777 23.708 49.446 1.00 49.25 223 VAL A C 1
ATOM 1754 O O . VAL A 1 223 ? -40.274 23.179 48.453 1.00 49.25 223 VAL A O 1
ATOM 1757 N N . THR A 1 224 ? -40.104 23.910 50.567 1.00 51.72 224 THR A N 1
ATOM 1758 C CA . THR A 1 224 ? -38.824 23.316 50.938 1.00 51.72 224 THR A CA 1
ATOM 1759 C C . THR A 1 224 ? -38.864 21.783 50.856 1.00 51.72 224 THR A C 1
ATOM 1761 O O . THR A 1 224 ? -39.499 21.086 51.643 1.00 51.72 224 THR A O 1
ATOM 1764 N N . SER A 1 225 ? -38.131 21.231 49.894 1.00 50.91 225 SER A N 1
ATOM 1765 C CA . SER A 1 225 ? -37.595 19.870 49.951 1.00 50.91 225 SER A CA 1
ATOM 1766 C C . SER A 1 225 ? -36.127 19.948 49.565 1.00 50.91 225 SER A C 1
ATOM 1768 O O . SER A 1 225 ? -35.746 19.786 48.409 1.00 50.91 225 SER A O 1
ATOM 1770 N N . THR A 1 226 ? -35.305 20.267 50.562 1.00 51.28 226 THR A N 1
ATOM 1771 C CA . THR A 1 226 ? -33.847 20.137 50.540 1.00 51.28 226 THR A CA 1
ATOM 1772 C C . THR A 1 226 ? -33.491 18.661 50.394 1.00 51.28 226 THR A C 1
ATOM 1774 O O . THR A 1 226 ? -33.290 17.944 51.371 1.00 51.28 226 THR A O 1
ATOM 1777 N N . SER A 1 227 ? -33.478 18.186 49.151 1.00 50.59 227 SER A N 1
ATOM 1778 C CA . SER A 1 227 ? -32.750 16.986 48.768 1.00 50.59 227 SER A CA 1
ATOM 1779 C C . SER A 1 227 ? -31.355 17.440 48.359 1.00 50.59 227 SER A C 1
ATOM 1781 O O . SER A 1 227 ? -31.157 17.917 47.242 1.00 50.59 227 SER A O 1
ATOM 1783 N N . ASP A 1 228 ? -30.409 17.330 49.293 1.00 52.00 228 ASP A N 1
ATOM 1784 C CA . ASP A 1 228 ? -28.973 17.426 49.036 1.00 52.00 228 ASP A CA 1
ATOM 1785 C C . ASP A 1 228 ? -28.572 16.316 48.050 1.00 52.00 228 ASP A C 1
ATOM 1787 O O . ASP A 1 228 ? -28.142 15.222 48.424 1.00 52.00 228 ASP A O 1
ATOM 1791 N N . ARG A 1 229 ? -28.766 16.568 46.752 1.00 56.19 229 ARG A N 1
ATOM 1792 C CA . ARG A 1 229 ? -28.164 15.774 45.684 1.00 56.19 229 ARG A CA 1
ATOM 1793 C C . ARG A 1 229 ? -26.689 16.139 45.636 1.00 56.19 229 ARG A C 1
ATOM 1795 O O . ARG A 1 229 ? -26.291 17.109 45.006 1.00 56.19 229 ARG A O 1
ATOM 1802 N N . VAL A 1 230 ? -25.885 15.350 46.341 1.00 59.62 230 VAL A N 1
ATOM 1803 C CA . VAL A 1 230 ? -24.441 15.294 46.126 1.00 59.62 230 VAL A CA 1
ATOM 1804 C C . VAL A 1 230 ? -24.234 14.846 44.681 1.00 59.62 230 VAL A C 1
ATOM 1806 O O . VAL A 1 230 ? -24.407 13.669 44.363 1.00 59.62 230 VAL A O 1
ATOM 1809 N N . ASP A 1 231 ? -23.912 15.788 43.798 1.00 63.59 231 ASP A N 1
ATOM 1810 C CA . ASP A 1 231 ? -23.463 15.488 42.444 1.00 63.59 231 ASP A CA 1
ATOM 1811 C C . ASP A 1 231 ? -22.126 14.751 42.552 1.00 63.59 231 ASP A C 1
ATOM 1813 O O . ASP A 1 231 ? -21.054 15.341 42.698 1.00 63.59 231 ASP A O 1
ATOM 1817 N N . ILE A 1 232 ? -22.193 13.420 42.551 1.00 64.19 232 ILE A N 1
ATOM 1818 C CA . ILE A 1 232 ? -21.012 12.570 42.478 1.00 64.19 232 ILE A CA 1
ATOM 1819 C C . ILE A 1 232 ? -20.414 12.796 41.089 1.00 64.19 232 ILE A C 1
ATOM 1821 O O . ILE A 1 232 ? -20.891 12.251 40.093 1.00 64.19 232 ILE A O 1
ATOM 1825 N N . ILE A 1 233 ? -19.366 13.616 41.026 1.00 72.25 233 ILE A N 1
ATOM 1826 C CA . ILE A 1 233 ? -18.530 13.780 39.839 1.00 72.25 233 ILE A CA 1
ATOM 1827 C C . ILE A 1 233 ? -17.793 12.454 39.639 1.00 72.25 233 ILE A C 1
ATOM 1829 O O . ILE A 1 233 ? -16.711 12.230 40.180 1.00 72.25 233 ILE A O 1
ATOM 1833 N N . VAL A 1 234 ? -18.410 11.530 38.903 1.00 77.81 234 VAL A N 1
ATOM 1834 C CA . VAL A 1 234 ? -17.742 10.297 38.489 1.00 77.81 234 VAL A CA 1
ATOM 1835 C C . VAL A 1 234 ? -16.664 10.695 37.479 1.00 77.81 234 VAL A C 1
ATOM 1837 O O . VAL A 1 234 ? -17.000 11.283 36.445 1.00 77.81 234 VAL A O 1
ATOM 1840 N N . PRO A 1 235 ? -15.376 10.421 37.751 1.00 80.44 235 PRO A N 1
ATOM 1841 C CA . PRO A 1 235 ? -14.315 10.773 36.823 1.00 80.44 235 PRO A CA 1
ATOM 1842 C C . PRO A 1 235 ? -14.544 10.075 35.472 1.00 80.44 235 PRO A C 1
ATOM 1844 O O . PRO A 1 235 ? -15.023 8.936 35.431 1.00 80.44 235 PRO A O 1
ATOM 1847 N N . PRO A 1 236 ? -14.226 10.737 34.348 1.00 86.50 236 PRO A N 1
ATOM 1848 C CA . PRO A 1 236 ? -14.409 10.146 33.033 1.00 86.50 236 PRO A CA 1
ATOM 1849 C C . PRO A 1 236 ? -13.545 8.886 32.898 1.00 86.50 236 PRO A C 1
ATOM 1851 O O . PRO A 1 236 ? -12.346 8.919 33.157 1.00 86.50 236 PRO A O 1
ATOM 1854 N N . LEU A 1 237 ? -14.161 7.786 32.455 1.00 93.12 237 LEU A N 1
ATOM 1855 C CA . LEU A 1 237 ? -13.487 6.493 32.275 1.00 93.12 237 LEU A CA 1
ATOM 1856 C C . LEU A 1 237 ? -12.246 6.606 31.377 1.00 93.12 237 LEU A C 1
ATOM 1858 O O . LEU A 1 237 ? -12.285 7.277 30.344 1.00 93.12 237 LEU A O 1
ATOM 1862 N N . THR A 1 238 ? -11.159 5.917 31.705 1.00 95.81 238 THR A N 1
ATOM 1863 C CA . THR A 1 238 ? -9.980 5.904 30.823 1.00 95.81 238 THR A CA 1
ATOM 1864 C C . THR A 1 238 ? -10.247 5.069 29.558 1.00 95.81 238 THR A C 1
ATOM 1866 O O . THR A 1 238 ? -11.163 4.235 29.553 1.00 95.81 238 THR A O 1
ATOM 1869 N N . PRO A 1 239 ? -9.491 5.258 28.458 1.00 97.06 239 PRO A N 1
ATOM 1870 C CA . PRO A 1 239 ? -9.632 4.417 27.268 1.00 97.06 239 PRO A CA 1
ATOM 1871 C C . PRO A 1 239 ? -9.470 2.916 27.553 1.00 97.06 239 PRO A C 1
ATOM 1873 O O . PRO A 1 239 ? -10.208 2.109 26.994 1.00 97.06 239 PRO A O 1
ATOM 1876 N N . GLU A 1 240 ? -8.577 2.538 28.469 1.00 97.00 240 GLU A N 1
ATOM 1877 C CA . GLU A 1 240 ? -8.372 1.148 28.896 1.00 97.00 240 GLU A CA 1
ATOM 1878 C C . GLU A 1 240 ? -9.624 0.579 29.567 1.00 97.00 240 GLU A C 1
ATOM 1880 O O . GLU A 1 240 ? -10.035 -0.540 29.267 1.00 97.00 240 GLU A O 1
ATOM 1885 N N . GLN A 1 241 ? -10.266 1.359 30.441 1.00 96.69 241 GLN A N 1
ATOM 1886 C CA . GLN A 1 241 ? -11.505 0.950 31.103 1.00 96.69 241 GLN A CA 1
ATOM 1887 C C . GLN A 1 241 ? -12.652 0.809 30.099 1.00 96.69 241 GLN A C 1
ATOM 1889 O O . GLN A 1 241 ? -13.429 -0.139 30.179 1.00 96.69 241 GLN A O 1
ATOM 1894 N N . LEU A 1 242 ? -12.747 1.720 29.123 1.00 97.56 242 LEU A N 1
ATOM 1895 C CA . LEU A 1 242 ? -13.728 1.613 28.041 1.00 97.56 242 LEU A CA 1
ATOM 1896 C C . LEU A 1 242 ? -13.512 0.339 27.218 1.00 97.56 242 LEU A C 1
ATOM 1898 O O . LEU A 1 242 ? -14.480 -0.355 26.913 1.00 97.56 242 LEU A O 1
ATOM 1902 N N . TYR A 1 243 ? -12.260 0.007 26.901 1.00 97.12 243 TYR A N 1
ATOM 1903 C CA . TYR A 1 243 ? -11.927 -1.221 26.185 1.00 97.12 243 TYR A CA 1
ATOM 1904 C C . TYR A 1 243 ? -12.280 -2.476 26.998 1.00 97.12 243 TYR A C 1
ATOM 1906 O O . TYR A 1 243 ? -12.939 -3.372 26.480 1.00 97.12 243 TYR A O 1
ATOM 1914 N N . GLN A 1 244 ? -11.957 -2.506 28.296 1.00 97.38 244 GLN A N 1
ATOM 1915 C CA . GLN A 1 244 ? -12.333 -3.606 29.199 1.00 97.38 244 GLN A CA 1
ATOM 1916 C C . GLN A 1 244 ? -13.854 -3.781 29.337 1.00 97.38 244 GLN A C 1
ATOM 1918 O O . GLN A 1 244 ? -14.329 -4.890 29.566 1.00 97.38 244 GLN A O 1
ATOM 1923 N N . GLN A 1 245 ? -14.627 -2.707 29.163 1.00 97.81 245 GLN A N 1
ATOM 1924 C CA . GLN A 1 245 ? -16.093 -2.739 29.118 1.00 97.81 245 GLN A CA 1
ATOM 1925 C C . GLN A 1 245 ? -16.657 -3.136 27.739 1.00 97.81 245 GLN A C 1
ATOM 1927 O O . GLN A 1 245 ? -17.867 -3.051 27.531 1.00 97.81 245 GLN A O 1
ATOM 1932 N N . GLY A 1 246 ? -15.813 -3.516 26.774 1.00 97.25 246 GLY A N 1
ATOM 1933 C CA . GLY A 1 246 ? -16.224 -3.867 25.410 1.00 97.25 246 GLY A CA 1
ATOM 1934 C C . GLY A 1 246 ? -16.605 -2.665 24.538 1.00 97.25 246 GLY A C 1
ATOM 1935 O O . GLY A 1 246 ? -17.210 -2.826 23.481 1.00 97.25 246 GLY A O 1
ATOM 1936 N N . ARG A 1 247 ? -16.271 -1.436 24.954 1.00 97.62 247 ARG A N 1
ATOM 1937 C CA . ARG A 1 247 ? -16.588 -0.191 24.231 1.00 97.62 247 ARG A CA 1
ATOM 1938 C C . ARG A 1 247 ? -15.416 0.252 23.349 1.00 97.62 247 ARG A C 1
ATOM 1940 O O . ARG A 1 247 ? -15.001 1.412 23.396 1.00 97.62 247 ARG A O 1
ATOM 1947 N N . SER A 1 248 ? -14.892 -0.667 22.537 1.00 97.81 248 SER A N 1
ATOM 1948 C CA . SER A 1 248 ? -13.676 -0.493 21.725 1.00 97.81 248 SER A CA 1
ATOM 1949 C C . SER A 1 248 ? -13.713 0.736 20.810 1.00 97.81 248 SER A C 1
ATOM 1951 O O . SER A 1 248 ? -12.730 1.466 20.723 1.00 97.81 248 SER A O 1
ATOM 1953 N N . SER A 1 249 ? -14.859 1.040 20.191 1.00 97.44 249 SER A N 1
ATOM 1954 C CA . SER A 1 249 ? -15.015 2.216 19.318 1.00 97.44 249 SER A CA 1
ATOM 1955 C C . SER A 1 249 ? -14.820 3.544 20.056 1.00 97.44 249 SER A C 1
ATOM 1957 O O . SER A 1 249 ? -14.144 4.441 19.554 1.00 97.44 249 SER A O 1
ATOM 1959 N N . LEU A 1 250 ? -15.365 3.669 21.269 1.00 97.19 250 LEU A N 1
ATOM 1960 C CA . LEU A 1 250 ? -15.206 4.865 22.100 1.00 97.19 250 LEU A CA 1
ATOM 1961 C C . LEU A 1 250 ? -13.797 4.964 22.685 1.00 97.19 250 LEU A C 1
ATOM 1963 O O . LEU A 1 250 ? -13.250 6.064 22.763 1.00 97.19 250 LEU A O 1
ATOM 1967 N N . ALA A 1 251 ? -13.202 3.828 23.066 1.00 98.06 251 ALA A N 1
ATOM 1968 C CA . ALA A 1 251 ? -11.805 3.770 23.488 1.00 98.06 251 ALA A CA 1
ATOM 1969 C C . ALA A 1 251 ? -10.878 4.276 22.370 1.00 98.06 251 ALA A C 1
ATOM 1971 O O . ALA A 1 251 ? -10.056 5.163 22.605 1.00 98.06 251 ALA A O 1
ATOM 1972 N N . TYR A 1 252 ? -11.082 3.792 21.142 1.00 98.06 252 TYR A N 1
ATOM 1973 C CA . TYR A 1 252 ? -10.338 4.217 19.960 1.00 98.06 252 TYR A CA 1
ATOM 1974 C C . TYR A 1 252 ? -10.497 5.716 19.679 1.00 98.06 252 TYR A C 1
ATOM 1976 O O . TYR A 1 252 ? -9.502 6.422 19.527 1.00 98.06 252 TYR A O 1
ATOM 1984 N N . GLN A 1 253 ? -11.731 6.233 19.678 1.00 97.19 253 GLN A N 1
ATOM 1985 C CA . GLN A 1 253 ? -11.987 7.662 19.463 1.00 97.19 253 GLN A CA 1
ATOM 1986 C C . GLN A 1 253 ? -11.313 8.541 20.524 1.00 97.19 253 GLN A C 1
ATOM 1988 O O . GLN A 1 253 ? -10.735 9.573 20.181 1.00 97.19 253 GLN A O 1
ATOM 1993 N N . ARG A 1 254 ? -11.333 8.127 21.801 1.00 96.94 254 ARG A N 1
ATOM 1994 C CA . ARG A 1 254 ? -10.622 8.850 22.865 1.00 96.94 254 ARG A CA 1
ATOM 1995 C C . ARG A 1 254 ? -9.114 8.834 22.663 1.00 96.94 254 ARG A C 1
ATOM 1997 O O . ARG A 1 254 ? -8.502 9.891 22.756 1.00 96.94 254 ARG A O 1
ATOM 2004 N N . LEU A 1 255 ? -8.526 7.679 22.350 1.00 97.31 255 LEU A N 1
ATOM 2005 C CA . LEU A 1 255 ? -7.090 7.580 22.072 1.00 97.31 255 LEU A CA 1
ATOM 2006 C C . LEU A 1 255 ? -6.696 8.444 20.868 1.00 97.31 255 LEU A C 1
ATOM 2008 O O . LEU A 1 255 ? -5.699 9.157 20.928 1.00 97.31 255 LEU A O 1
ATOM 2012 N N . ARG A 1 256 ? -7.498 8.443 19.797 1.00 96.56 256 ARG A N 1
ATOM 2013 C CA . ARG A 1 256 ? -7.265 9.265 18.599 1.00 96.56 256 ARG A CA 1
ATOM 2014 C C . ARG A 1 256 ? -7.259 10.765 18.910 1.00 96.56 256 ARG A C 1
ATOM 2016 O O . ARG A 1 256 ? -6.475 11.495 18.313 1.00 96.56 256 ARG A O 1
ATOM 2023 N N . ALA A 1 257 ? -8.106 11.211 19.840 1.00 96.31 257 ALA A N 1
ATOM 2024 C CA . ALA A 1 257 ? -8.193 12.609 20.261 1.00 96.31 257 ALA A CA 1
ATOM 2025 C C . ALA A 1 257 ? -7.054 13.053 21.201 1.00 96.31 257 ALA A C 1
ATOM 2027 O O . ALA A 1 257 ? -6.803 14.249 21.318 1.00 96.31 257 ALA A O 1
ATOM 2028 N N . GLN A 1 258 ? -6.372 12.117 21.870 1.00 96.50 258 GLN A N 1
ATOM 2029 C CA . GLN A 1 258 ? -5.231 12.424 22.739 1.00 96.50 258 GLN A CA 1
ATOM 2030 C C . GLN A 1 258 ? -3.993 12.840 21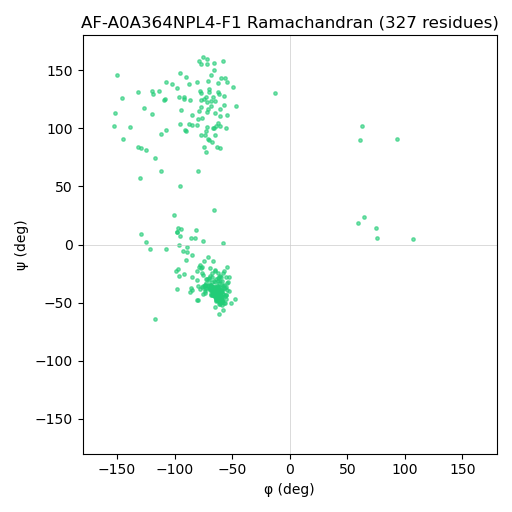.940 1.00 96.50 258 GLN A C 1
ATOM 2032 O O . GLN A 1 258 ? -3.809 12.431 20.787 1.00 96.50 258 GLN A O 1
ATOM 2037 N N . SER A 1 259 ? -3.112 13.608 22.585 1.00 96.56 259 SER A N 1
ATOM 2038 C CA . SER A 1 259 ? -1.783 13.914 22.056 1.00 96.56 259 SER A CA 1
ATOM 2039 C C . SER A 1 259 ? -0.914 12.651 21.974 1.00 96.56 259 SER A C 1
ATOM 2041 O O . SER A 1 259 ? -1.133 11.682 22.697 1.00 96.56 259 SER A O 1
ATOM 2043 N N . GLU A 1 260 ? 0.097 12.646 21.101 1.00 92.62 260 GLU A N 1
ATOM 2044 C CA . GLU A 1 260 ? 1.007 11.498 20.945 1.00 92.62 260 GLU A CA 1
ATOM 2045 C C . GLU A 1 260 ? 1.737 11.142 22.256 1.00 92.62 260 GLU A C 1
ATOM 2047 O O . GLU A 1 260 ? 1.992 9.971 22.509 1.00 92.62 260 GLU A O 1
ATOM 2052 N N . ALA A 1 261 ? 2.023 12.134 23.108 1.00 94.75 261 ALA A N 1
ATOM 2053 C CA . ALA A 1 261 ? 2.725 11.941 24.379 1.00 94.75 261 ALA A CA 1
ATOM 2054 C C . ALA A 1 261 ? 1.867 11.260 25.461 1.00 94.75 261 ALA A C 1
ATOM 2056 O O . ALA A 1 261 ? 2.401 10.569 26.325 1.00 94.75 261 ALA A O 1
ATOM 2057 N N . GLU A 1 262 ? 0.549 11.460 25.427 1.00 94.38 262 GLU A N 1
ATOM 2058 C CA . GLU A 1 262 ? -0.396 10.916 26.415 1.00 94.38 262 GLU A CA 1
ATOM 2059 C C . GLU A 1 262 ? -1.055 9.620 25.941 1.00 94.38 262 GLU A C 1
ATOM 2061 O O . GLU A 1 262 ? -1.588 8.850 26.743 1.00 94.38 262 GLU A O 1
ATOM 2066 N N . ARG A 1 263 ? -1.059 9.390 24.626 1.00 96.56 263 ARG A N 1
ATOM 2067 C CA . ARG A 1 263 ? -1.734 8.257 24.011 1.00 96.56 263 ARG A CA 1
ATOM 2068 C C . ARG A 1 263 ? -1.017 6.961 24.354 1.00 96.56 263 ARG A C 1
ATOM 2070 O O . ARG A 1 263 ? 0.178 6.796 24.125 1.00 96.56 263 ARG A O 1
ATOM 2077 N N . ASN A 1 264 ? -1.790 5.977 24.791 1.00 96.88 264 ASN A N 1
ATOM 2078 C CA . ASN A 1 264 ? -1.323 4.603 24.879 1.00 96.88 264 ASN A CA 1
ATOM 2079 C C . ASN A 1 264 ? -1.139 4.024 23.463 1.00 96.88 264 ASN A C 1
ATOM 2081 O O . ASN A 1 264 ? -2.077 3.473 22.882 1.00 96.88 264 ASN A O 1
ATOM 2085 N N . THR A 1 265 ? 0.060 4.182 22.892 1.00 96.81 265 THR A N 1
ATOM 2086 C CA . THR A 1 265 ? 0.371 3.821 21.497 1.00 96.81 265 THR A CA 1
ATOM 2087 C C . THR A 1 265 ? 0.035 2.369 21.184 1.00 96.81 265 THR A C 1
ATOM 2089 O O . THR A 1 265 ? -0.597 2.096 20.169 1.00 96.81 265 THR A O 1
ATOM 2092 N N . ARG A 1 266 ? 0.366 1.441 22.090 1.00 97.50 266 ARG A N 1
ATOM 2093 C CA . ARG A 1 266 ? 0.128 0.008 21.881 1.00 97.50 266 ARG A CA 1
ATOM 2094 C C . ARG A 1 266 ? -1.362 -0.319 21.781 1.00 97.50 266 ARG A C 1
ATOM 2096 O O . ARG A 1 266 ? -1.769 -1.039 20.875 1.00 97.50 266 ARG A O 1
ATOM 2103 N N . LEU A 1 267 ? -2.175 0.204 22.703 1.00 97.69 267 LEU A N 1
ATOM 2104 C CA . LEU A 1 267 ? -3.624 -0.014 22.669 1.00 97.69 267 LEU A CA 1
ATOM 2105 C C . LEU A 1 267 ? -4.263 0.681 21.460 1.00 97.69 267 LEU A C 1
ATOM 2107 O O . LEU A 1 267 ? -5.177 0.135 20.849 1.00 97.69 267 LEU A O 1
ATOM 2111 N N . TYR A 1 268 ? -3.772 1.867 21.095 1.00 98.00 268 TYR A N 1
ATOM 2112 C CA . TYR A 1 268 ? -4.240 2.585 19.914 1.00 98.00 268 TYR A CA 1
ATOM 2113 C C . TYR A 1 268 ? -3.981 1.806 18.623 1.00 98.00 268 TYR A C 1
ATOM 2115 O O . TYR A 1 268 ? -4.899 1.661 17.823 1.00 98.00 268 TYR A O 1
ATOM 2123 N N . GLU A 1 269 ? -2.766 1.289 18.427 1.00 96.44 269 GLU A N 1
ATOM 2124 C CA . GLU A 1 269 ? -2.414 0.477 17.257 1.00 96.44 269 GLU A CA 1
ATOM 2125 C C . GLU A 1 269 ? -3.241 -0.807 17.195 1.00 96.44 269 GLU A C 1
ATOM 2127 O O . GLU A 1 269 ? -3.773 -1.128 16.138 1.00 96.44 269 GLU A O 1
ATOM 2132 N N . GLN A 1 270 ? -3.434 -1.487 18.330 1.00 97.50 270 GLN A N 1
ATOM 2133 C CA . GLN A 1 270 ? -4.291 -2.671 18.405 1.00 97.50 270 GLN A CA 1
ATOM 2134 C C . GLN A 1 270 ? -5.735 -2.361 17.983 1.00 97.50 270 GLN A C 1
ATOM 2136 O O . GLN A 1 270 ? -6.302 -3.062 17.150 1.00 97.50 270 GLN A O 1
ATOM 2141 N N . LEU A 1 271 ? -6.330 -1.301 18.538 1.00 97.94 271 LEU A N 1
ATOM 2142 C CA . LEU A 1 271 ? -7.700 -0.909 18.207 1.00 97.94 271 LEU A CA 1
ATOM 2143 C C . LEU A 1 271 ? -7.832 -0.396 16.774 1.00 97.94 271 LEU A C 1
ATOM 2145 O O . LEU A 1 271 ? -8.862 -0.612 16.142 1.00 97.94 271 LEU A O 1
ATOM 2149 N N . ARG A 1 272 ? -6.809 0.287 16.255 1.00 97.75 272 ARG A N 1
ATOM 2150 C CA . ARG A 1 272 ? -6.769 0.716 14.858 1.00 97.75 272 ARG A CA 1
ATOM 2151 C C . ARG A 1 272 ? -6.762 -0.494 13.929 1.00 97.75 272 ARG A C 1
ATOM 2153 O O . ARG A 1 272 ? -7.561 -0.536 13.000 1.00 97.75 272 ARG A O 1
ATOM 2160 N N . GLU A 1 273 ? -5.917 -1.477 14.214 1.00 96.56 273 GLU A N 1
ATOM 2161 C CA . GLU A 1 273 ? -5.839 -2.703 13.429 1.00 96.56 273 GLU A CA 1
ATOM 2162 C C . GLU A 1 273 ? -7.190 -3.437 13.419 1.00 96.56 273 GLU A C 1
ATOM 2164 O O . GLU A 1 273 ? -7.699 -3.775 12.354 1.00 96.56 273 GLU A O 1
ATOM 2169 N N . GLU A 1 274 ? -7.820 -3.603 14.586 1.00 97.31 274 GLU A N 1
ATOM 2170 C CA . GLU A 1 274 ? -9.101 -4.309 14.742 1.00 97.31 274 GLU A CA 1
ATOM 2171 C C . GLU A 1 274 ? -10.289 -3.569 14.105 1.00 97.31 274 GLU A C 1
ATOM 2173 O O . GLU A 1 274 ? -11.162 -4.185 13.493 1.00 97.31 274 GLU A O 1
ATOM 2178 N N . LEU A 1 275 ? -10.367 -2.246 14.272 1.00 98.00 275 LEU A N 1
ATOM 2179 C CA . LEU A 1 275 ? -11.568 -1.477 13.929 1.00 98.00 275 LEU A CA 1
ATOM 2180 C C . LEU A 1 275 ? -11.493 -0.785 12.567 1.00 98.00 275 LEU A C 1
ATOM 2182 O O . LEU A 1 275 ? -12.541 -0.454 12.008 1.00 98.00 275 LEU A O 1
ATOM 2186 N N . ILE A 1 276 ? -10.284 -0.540 12.059 1.00 97.81 276 ILE A N 1
ATOM 2187 C CA . ILE A 1 276 ? -10.033 0.206 10.822 1.00 97.81 276 ILE A CA 1
ATOM 2188 C C . ILE A 1 276 ? -9.357 -0.695 9.796 1.00 97.81 276 ILE A C 1
ATOM 2190 O O . ILE A 1 276 ? -9.954 -0.986 8.760 1.00 97.81 276 ILE A O 1
ATOM 2194 N N . ASP A 1 277 ? -8.139 -1.160 10.078 1.00 91.44 277 ASP A N 1
ATOM 2195 C CA . ASP A 1 277 ? -7.287 -1.754 9.045 1.00 91.44 277 ASP A CA 1
ATOM 2196 C C . ASP A 1 277 ? -7.780 -3.151 8.629 1.00 91.44 277 ASP A C 1
ATOM 2198 O O . ASP A 1 277 ? -7.842 -3.448 7.433 1.00 91.44 277 ASP A O 1
ATOM 2202 N N . GLN A 1 278 ? -8.209 -3.995 9.574 1.00 92.88 278 GLN A N 1
ATOM 2203 C CA . GLN A 1 278 ? -8.805 -5.297 9.267 1.00 92.88 278 GLN A CA 1
ATOM 2204 C C . GLN A 1 278 ? -10.141 -5.159 8.509 1.00 92.88 278 GLN A C 1
ATOM 2206 O O . GLN A 1 278 ? -10.224 -5.710 7.410 1.00 92.88 278 GLN A O 1
ATOM 2211 N N . PRO A 1 279 ? -11.155 -4.404 8.986 1.00 97.62 279 PRO A N 1
ATOM 2212 C CA . PRO A 1 279 ? -12.390 -4.198 8.230 1.00 97.62 279 PRO A CA 1
ATOM 2213 C C . PRO A 1 279 ? -12.149 -3.574 6.855 1.00 97.62 279 PRO A C 1
ATOM 2215 O O . PRO A 1 279 ? -12.817 -3.942 5.895 1.00 97.62 279 PRO A O 1
ATOM 2218 N N . TYR A 1 280 ? -11.178 -2.666 6.719 1.00 96.88 280 TYR A N 1
ATOM 2219 C CA . TYR A 1 280 ? -10.797 -2.129 5.416 1.00 96.88 280 TYR A CA 1
ATOM 2220 C C . TYR A 1 280 ? -10.299 -3.232 4.471 1.00 96.88 280 TYR A C 1
ATOM 2222 O O . TYR A 1 280 ? -10.794 -3.329 3.349 1.00 96.88 280 TYR A O 1
ATOM 2230 N N . ARG A 1 281 ? -9.368 -4.089 4.917 1.00 93.25 281 ARG A N 1
ATOM 2231 C CA . ARG A 1 281 ? -8.856 -5.210 4.105 1.00 93.25 281 ARG A CA 1
ATOM 2232 C C . ARG A 1 281 ? -9.949 -6.220 3.756 1.00 93.25 281 ARG A C 1
ATOM 2234 O O . ARG A 1 281 ? -10.013 -6.650 2.611 1.00 93.25 281 ARG A O 1
ATOM 2241 N N . GLU A 1 282 ? -10.831 -6.543 4.701 1.00 91.69 282 GLU A N 1
ATOM 2242 C CA . GLU A 1 282 ? -12.009 -7.386 4.450 1.00 91.69 282 GLU A CA 1
ATOM 2243 C C . GLU A 1 282 ? -12.922 -6.757 3.390 1.00 91.69 282 GLU A C 1
ATOM 2245 O O . GLU A 1 282 ? -13.351 -7.435 2.463 1.00 91.69 282 GLU A O 1
ATOM 2250 N N . GLY A 1 283 ? -13.182 -5.448 3.478 1.00 96.56 283 GLY A N 1
ATOM 2251 C CA . GLY A 1 283 ? -13.978 -4.728 2.485 1.00 96.56 283 GLY A CA 1
ATOM 2252 C C . GLY A 1 283 ? -13.361 -4.760 1.089 1.00 96.56 283 GLY A C 1
ATOM 2253 O O . GLY A 1 283 ? -14.081 -4.953 0.112 1.00 96.56 283 GLY A O 1
ATOM 2254 N N . VAL A 1 284 ? -12.036 -4.610 0.991 1.00 90.00 284 VAL A N 1
ATOM 2255 C CA . VAL A 1 284 ? -11.302 -4.732 -0.278 1.00 90.00 284 VAL A CA 1
ATOM 2256 C C . VAL A 1 284 ? -11.408 -6.154 -0.836 1.00 90.00 284 VAL A C 1
ATOM 2258 O O . VAL A 1 284 ? -11.709 -6.297 -2.017 1.00 90.00 284 VAL A O 1
ATOM 2261 N N . SER A 1 285 ? -11.246 -7.187 -0.000 1.00 85.25 285 SER A N 1
ATOM 2262 C CA . SER A 1 285 ? -11.420 -8.589 -0.418 1.00 85.25 285 SER A CA 1
ATOM 2263 C C . SER A 1 285 ? -12.821 -8.825 -0.979 1.00 85.25 285 SER A C 1
ATOM 2265 O O . SER A 1 285 ? -12.956 -9.155 -2.151 1.00 85.25 285 SER A O 1
ATOM 2267 N N . HIS A 1 286 ? -13.864 -8.524 -0.197 1.00 92.50 286 HIS A N 1
ATOM 2268 C CA . HIS A 1 286 ? -15.255 -8.679 -0.630 1.00 92.50 286 HIS A CA 1
ATOM 2269 C C . HIS A 1 286 ? -15.554 -7.907 -1.923 1.00 92.50 286 HIS A C 1
ATOM 2271 O O . HIS A 1 286 ? -16.293 -8.382 -2.780 1.00 92.50 286 HIS A O 1
ATOM 2277 N N . PHE A 1 287 ? -14.975 -6.714 -2.097 1.00 91.50 287 PHE A N 1
ATOM 2278 C CA . PHE A 1 287 ? -15.155 -5.933 -3.319 1.00 91.50 287 PHE A CA 1
ATOM 2279 C C . PHE A 1 287 ? -14.565 -6.643 -4.546 1.00 91.50 287 PHE A C 1
ATOM 2281 O O . PHE A 1 287 ? -15.198 -6.653 -5.603 1.00 91.50 287 PHE A O 1
ATOM 2288 N N . HIS A 1 288 ? -13.379 -7.241 -4.415 1.00 83.81 288 HIS A N 1
ATOM 2289 C CA . HIS A 1 288 ? -12.747 -8.009 -5.489 1.00 83.81 288 HIS A CA 1
ATOM 2290 C C . HIS A 1 288 ? -13.474 -9.325 -5.781 1.00 83.81 288 HIS A C 1
ATOM 2292 O O . HIS A 1 288 ? -13.611 -9.684 -6.950 1.00 83.81 288 HIS A O 1
ATOM 2298 N N . ASP A 1 289 ? -14.026 -9.964 -4.750 1.00 85.62 289 ASP A N 1
ATOM 2299 C CA . ASP A 1 289 ? -14.834 -11.185 -4.856 1.00 85.62 289 ASP A CA 1
ATOM 2300 C C . ASP A 1 289 ? -16.262 -10.919 -5.387 1.00 85.62 289 ASP A C 1
ATOM 2302 O O . ASP A 1 289 ? -17.077 -11.831 -5.493 1.00 85.62 289 ASP A O 1
ATOM 2306 N N . GLN A 1 290 ? -16.578 -9.665 -5.747 1.00 90.94 290 GLN A N 1
ATOM 2307 C CA . GLN A 1 290 ? -17.907 -9.192 -6.172 1.00 90.94 290 GLN A CA 1
ATOM 2308 C C . GLN A 1 290 ? -19.011 -9.395 -5.117 1.00 90.94 290 GLN A C 1
ATOM 2310 O O . GLN A 1 290 ? -20.201 -9.274 -5.408 1.00 90.94 290 GLN A O 1
ATOM 2315 N N . GLU A 1 291 ? -18.626 -9.599 -3.860 1.00 94.31 291 GLU A N 1
ATOM 2316 C CA . GLU A 1 291 ? -19.494 -9.598 -2.685 1.00 94.31 291 GLU A CA 1
ATOM 2317 C C . GLU A 1 291 ? -19.786 -8.144 -2.262 1.00 94.31 291 GLU A C 1
ATOM 2319 O O . GLU A 1 291 ? -19.368 -7.643 -1.213 1.00 94.31 291 GLU A O 1
ATOM 2324 N N . VAL A 1 292 ? -20.462 -7.409 -3.152 1.00 96.19 292 VAL A N 1
ATOM 2325 C CA . VAL A 1 292 ? -20.576 -5.942 -3.090 1.00 96.19 292 VAL A CA 1
ATOM 2326 C C . VAL A 1 292 ? -21.270 -5.456 -1.814 1.00 96.19 292 VAL A C 1
ATOM 2328 O O . VAL A 1 292 ? -20.864 -4.447 -1.234 1.00 96.19 292 VAL A O 1
ATOM 2331 N N . GLU A 1 293 ? -22.295 -6.166 -1.340 1.00 97.38 293 GLU A N 1
ATOM 2332 C CA . GLU A 1 293 ? -23.031 -5.789 -0.127 1.00 97.38 293 GLU A CA 1
ATOM 2333 C C . GLU A 1 293 ? -22.142 -5.862 1.123 1.00 97.38 293 GLU A C 1
ATOM 2335 O O . GLU A 1 293 ? -22.123 -4.936 1.944 1.00 97.38 293 GLU A O 1
ATOM 2340 N N . GLN A 1 294 ? -21.356 -6.934 1.238 1.00 97.12 294 GLN A N 1
ATOM 2341 C CA . GLN A 1 294 ? -20.398 -7.164 2.313 1.00 97.12 294 GLN A CA 1
ATOM 2342 C C . GLN A 1 294 ? -19.301 -6.098 2.270 1.00 97.12 294 GLN A C 1
ATOM 2344 O O . GLN A 1 294 ? -18.997 -5.483 3.296 1.00 97.12 294 GLN A O 1
ATOM 2349 N N . ALA A 1 295 ? -18.775 -5.801 1.079 1.00 9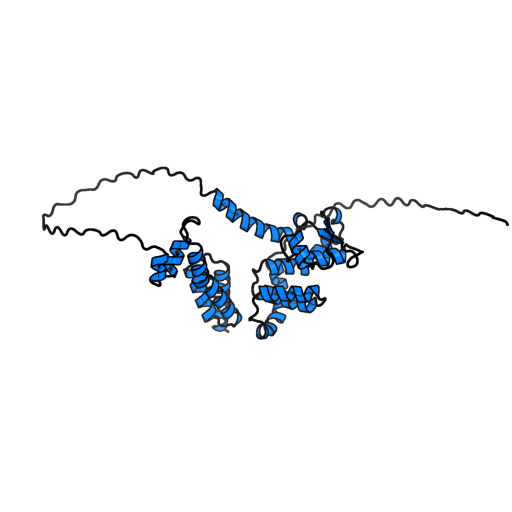7.75 295 ALA A N 1
ATOM 2350 C CA . ALA A 1 295 ? -17.786 -4.748 0.880 1.00 97.75 295 ALA A CA 1
ATOM 2351 C C . ALA A 1 295 ? -18.293 -3.381 1.371 1.00 97.75 295 ALA A C 1
ATOM 2353 O O . ALA A 1 295 ? -17.635 -2.716 2.178 1.00 97.75 295 ALA A O 1
ATOM 2354 N N . ILE A 1 296 ? -19.503 -2.982 0.956 1.00 98.25 296 ILE A N 1
ATOM 2355 C CA . ILE A 1 296 ? -20.149 -1.731 1.384 1.00 98.25 296 ILE A CA 1
ATOM 2356 C C . ILE A 1 296 ? -20.269 -1.672 2.910 1.00 98.25 296 ILE A C 1
ATOM 2358 O O . ILE A 1 296 ? -19.994 -0.627 3.511 1.00 98.25 296 ILE A O 1
ATOM 2362 N N . LEU A 1 297 ? -20.686 -2.770 3.548 1.00 98.38 297 LEU A N 1
ATOM 2363 C CA . LEU A 1 297 ? -20.839 -2.839 5.001 1.00 98.38 297 LEU A CA 1
ATOM 2364 C C . LEU A 1 297 ? -19.503 -2.598 5.713 1.00 98.38 297 LEU A C 1
ATOM 2366 O O . LEU A 1 297 ? -19.441 -1.776 6.634 1.00 98.38 297 LEU A O 1
ATOM 2370 N N . ARG A 1 298 ? -18.432 -3.250 5.251 1.00 98.38 298 ARG A N 1
ATOM 2371 C CA . ARG A 1 298 ? -17.085 -3.097 5.813 1.00 98.38 298 ARG A CA 1
ATOM 2372 C C . ARG A 1 298 ? -16.527 -1.688 5.630 1.00 98.38 298 ARG A C 1
ATOM 2374 O O 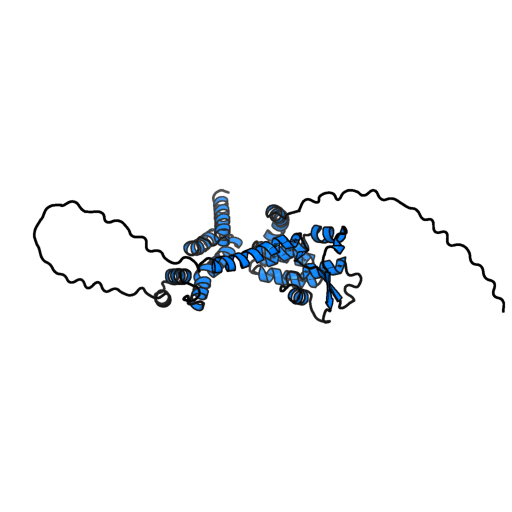. ARG A 1 298 ? -16.070 -1.086 6.601 1.00 98.38 298 ARG A O 1
ATOM 2381 N N . PHE A 1 299 ? -16.651 -1.090 4.444 1.00 98.44 299 PHE A N 1
ATOM 2382 C CA . PHE A 1 299 ? -16.195 0.290 4.237 1.00 98.44 299 PHE A CA 1
ATOM 2383 C C . PHE A 1 299 ? -16.987 1.302 5.069 1.00 98.44 299 PHE A C 1
ATOM 2385 O O . PHE A 1 299 ? -16.407 2.230 5.634 1.00 98.44 299 PHE A O 1
ATOM 2392 N N . LYS A 1 300 ? -18.303 1.110 5.225 1.00 98.38 300 LYS A N 1
ATOM 2393 C CA . LYS A 1 300 ? -19.116 1.945 6.125 1.00 98.38 300 LYS A CA 1
ATOM 2394 C C . LYS A 1 300 ? -18.677 1.814 7.583 1.00 98.38 300 LYS A C 1
ATOM 2396 O O . LYS A 1 300 ? -18.721 2.809 8.303 1.00 98.38 300 LYS A O 1
ATOM 2401 N N . GLN A 1 301 ? -18.256 0.630 8.031 1.00 98.06 301 GLN A N 1
ATOM 2402 C CA . GLN A 1 301 ? -17.718 0.439 9.381 1.00 98.06 301 GLN A CA 1
ATOM 2403 C C . GLN A 1 301 ? -16.461 1.290 9.605 1.00 98.06 301 GLN A C 1
ATOM 2405 O O . GLN A 1 301 ? -16.405 2.024 10.591 1.00 98.06 301 GLN A O 1
ATOM 2410 N N . VAL A 1 302 ? -15.519 1.267 8.657 1.00 98.44 302 VAL A N 1
ATOM 2411 C CA . VAL A 1 302 ? -14.301 2.095 8.687 1.00 98.44 302 VAL A CA 1
ATOM 2412 C C . VAL A 1 302 ? -14.651 3.584 8.732 1.00 98.44 302 VAL A C 1
ATOM 2414 O O . VAL A 1 302 ? -14.222 4.311 9.629 1.00 98.44 302 VAL A O 1
ATOM 2417 N N . LEU A 1 303 ? -15.504 4.039 7.811 1.00 98.25 303 LEU A N 1
ATOM 2418 C CA . LEU A 1 303 ? -15.835 5.459 7.652 1.00 98.25 303 LEU A CA 1
ATOM 2419 C C . LEU A 1 303 ? -16.667 6.042 8.803 1.00 98.25 303 LEU A C 1
ATOM 2421 O O . LEU A 1 303 ? -16.655 7.254 9.005 1.00 98.25 303 LEU A O 1
ATOM 2425 N N . ARG A 1 304 ? -17.359 5.210 9.593 1.00 98.00 304 ARG A N 1
ATOM 2426 C CA . ARG A 1 304 ? -18.021 5.659 10.834 1.00 98.00 304 ARG A CA 1
ATOM 2427 C C . ARG A 1 304 ? -17.020 6.120 11.895 1.00 98.00 304 ARG A C 1
ATOM 2429 O O . ARG A 1 304 ? -17.361 6.977 12.706 1.00 98.00 304 ARG A O 1
ATOM 2436 N N . LEU A 1 305 ? -15.822 5.538 11.920 1.00 97.69 305 LEU A N 1
ATOM 2437 C CA . LEU A 1 305 ? -14.776 5.856 12.896 1.00 97.69 305 LEU A CA 1
ATOM 2438 C C . LEU A 1 305 ? -13.748 6.839 12.328 1.00 97.69 305 LEU A C 1
ATOM 2440 O O . LEU A 1 305 ? -13.325 7.765 13.026 1.00 97.69 305 LEU A O 1
ATOM 2444 N N . GLU A 1 306 ? -13.401 6.685 11.051 1.00 97.94 306 GLU A N 1
ATOM 2445 C CA . GLU A 1 306 ? -12.510 7.580 10.320 1.00 97.94 306 GLU A CA 1
ATOM 2446 C C . GLU A 1 306 ? -13.174 8.122 9.046 1.00 97.94 306 GLU A C 1
ATOM 2448 O O . GLU A 1 306 ? -12.890 7.654 7.941 1.00 97.94 306 GLU A O 1
ATOM 2453 N N . PRO A 1 307 ? -14.012 9.171 9.160 1.00 98.00 307 PRO A N 1
ATOM 2454 C CA . PRO A 1 307 ? -14.655 9.780 7.997 1.00 98.00 307 PRO A CA 1
ATOM 2455 C C . PRO A 1 307 ? -13.665 10.297 6.951 1.00 98.00 307 PRO A C 1
ATOM 2457 O O . PRO A 1 307 ? -14.024 10.397 5.789 1.00 98.00 307 PRO A O 1
ATOM 2460 N N . SER A 1 308 ? -12.427 10.614 7.346 1.00 96.44 308 SER A N 1
ATOM 2461 C CA . SER A 1 308 ? -11.350 11.106 6.480 1.00 96.44 308 SER A CA 1
ATOM 2462 C C . SER A 1 308 ? -10.537 10.000 5.788 1.00 96.44 308 SER A C 1
ATOM 2464 O O . SER A 1 308 ? -9.521 10.302 5.164 1.00 96.44 308 SER A O 1
ATOM 2466 N N . HIS A 1 309 ? -10.918 8.724 5.917 1.00 97.12 309 HIS A N 1
ATOM 2467 C CA . HIS A 1 309 ? -10.169 7.605 5.339 1.00 97.12 309 HIS A CA 1
ATOM 2468 C C . HIS A 1 309 ? -10.366 7.523 3.811 1.00 97.12 309 HIS A C 1
ATOM 2470 O O . HIS A 1 309 ? -11.188 6.753 3.308 1.00 97.12 309 HIS A O 1
ATOM 2476 N N . GLN A 1 310 ? -9.576 8.300 3.059 1.00 93.94 310 GLN A N 1
ATOM 2477 C CA . GLN A 1 310 ? -9.707 8.503 1.605 1.00 93.94 310 GLN A CA 1
ATOM 2478 C C . GLN A 1 310 ? -9.871 7.203 0.801 1.00 93.94 310 GLN A C 1
ATOM 2480 O O . GLN A 1 310 ? -10.791 7.086 -0.005 1.00 93.94 310 GLN A O 1
ATOM 2485 N N . ARG A 1 311 ? -9.042 6.180 1.062 1.00 90.75 311 ARG A N 1
ATOM 2486 C CA . ARG A 1 311 ? -9.124 4.901 0.329 1.00 90.75 311 ARG A CA 1
ATOM 2487 C C . ARG A 1 311 ? -10.472 4.195 0.525 1.00 90.75 311 ARG A C 1
ATOM 2489 O O . ARG A 1 311 ? -11.025 3.652 -0.423 1.00 90.75 311 ARG A O 1
ATOM 2496 N N . ALA A 1 312 ? -11.028 4.241 1.736 1.00 96.75 312 ALA A N 1
ATOM 2497 C CA . ALA A 1 312 ? -12.297 3.589 2.058 1.00 96.75 312 ALA A CA 1
ATOM 2498 C C . ALA A 1 312 ? -13.478 4.349 1.440 1.00 96.75 312 ALA A C 1
ATOM 2500 O O . ALA A 1 312 ? -14.425 3.717 0.984 1.00 96.75 312 ALA A O 1
ATOM 2501 N N . GLN A 1 313 ? -13.402 5.686 1.364 1.00 97.88 313 GLN A N 1
ATOM 2502 C CA . GLN A 1 313 ? -14.382 6.498 0.630 1.00 97.88 313 GLN A CA 1
ATOM 2503 C C . GLN A 1 313 ? -14.413 6.110 -0.851 1.00 97.88 313 GLN A C 1
ATOM 2505 O O . GLN A 1 313 ? -15.478 5.825 -1.391 1.00 97.88 313 GLN A O 1
ATOM 2510 N N . HIS A 1 314 ? -13.237 6.035 -1.479 1.00 93.38 314 HIS A N 1
ATOM 2511 C CA . HIS A 1 314 ? -13.113 5.694 -2.892 1.00 93.38 314 HIS A CA 1
ATOM 2512 C C . HIS A 1 314 ? -13.634 4.280 -3.194 1.00 93.38 314 HIS A C 1
ATOM 2514 O O . HIS A 1 314 ? -14.406 4.079 -4.132 1.00 93.38 314 HIS A O 1
ATOM 2520 N N . TYR A 1 315 ? -13.266 3.286 -2.380 1.00 94.56 315 TYR A N 1
ATOM 2521 C CA . TYR A 1 315 ? -13.789 1.930 -2.548 1.00 94.56 315 TYR A CA 1
ATOM 2522 C C . TYR A 1 315 ? -15.297 1.836 -2.282 1.00 94.56 315 TYR A C 1
ATOM 2524 O O . TYR A 1 315 ? -15.991 1.143 -3.025 1.00 94.56 315 TYR A O 1
ATOM 2532 N N . LEU A 1 316 ? -15.827 2.562 -1.292 1.00 97.94 316 LEU A N 1
ATOM 2533 C CA . LEU A 1 316 ? -17.268 2.616 -1.048 1.00 97.94 316 LEU A CA 1
ATOM 2534 C C . LEU A 1 316 ? -18.021 3.195 -2.252 1.00 97.94 316 LEU A C 1
ATOM 2536 O O . LEU A 1 316 ? -19.034 2.631 -2.655 1.00 97.94 316 LEU A O 1
ATOM 2540 N N . GLU A 1 317 ? -17.531 4.284 -2.847 1.00 96.88 317 GLU A N 1
ATOM 2541 C CA . GLU A 1 317 ? -18.139 4.877 -4.043 1.00 96.88 317 GLU A CA 1
ATOM 2542 C C . GLU A 1 317 ? -18.182 3.875 -5.205 1.00 96.88 317 GLU A C 1
ATOM 2544 O O . GLU A 1 317 ? -19.217 3.705 -5.853 1.00 96.88 317 GLU A O 1
ATOM 2549 N N . ARG A 1 318 ? -17.077 3.157 -5.444 1.00 93.44 318 ARG A N 1
ATOM 2550 C CA . ARG A 1 318 ? -17.009 2.121 -6.485 1.00 93.44 318 ARG A CA 1
ATOM 2551 C C . ARG A 1 318 ? -17.961 0.962 -6.207 1.00 93.44 318 ARG A C 1
ATOM 2553 O O . ARG A 1 318 ? -18.634 0.509 -7.130 1.00 93.44 318 ARG A O 1
ATOM 2560 N N . ALA A 1 319 ? -18.035 0.507 -4.959 1.00 96.56 319 ALA A N 1
ATOM 2561 C CA . ALA A 1 319 ? -18.942 -0.557 -4.549 1.00 96.56 319 ALA A CA 1
ATOM 2562 C C . ALA A 1 319 ? -20.410 -0.151 -4.738 1.00 96.56 319 ALA A C 1
ATOM 2564 O O . ALA A 1 319 ? -21.190 -0.926 -5.283 1.00 96.56 319 ALA A O 1
ATOM 2565 N N . LEU A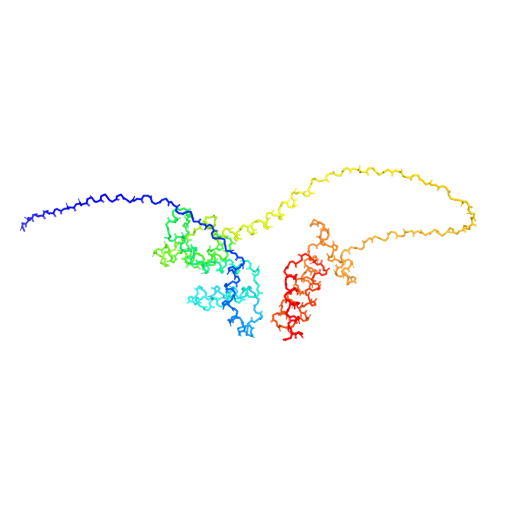 1 320 ? -20.780 1.087 -4.396 1.00 96.81 320 LEU A N 1
ATOM 2566 C CA . LEU A 1 320 ? -22.131 1.607 -4.629 1.00 96.81 320 LEU A CA 1
ATOM 2567 C C . LEU A 1 320 ? -22.475 1.668 -6.124 1.00 96.81 320 LEU A C 1
ATOM 2569 O O . LEU A 1 320 ? -23.510 1.140 -6.524 1.00 96.81 320 LEU A O 1
ATOM 2573 N N . LYS A 1 321 ? -21.582 2.210 -6.965 1.00 94.69 321 LYS A N 1
ATOM 2574 C CA . LYS A 1 321 ? -21.778 2.234 -8.429 1.00 94.69 321 LYS A CA 1
ATOM 2575 C C . LYS A 1 321 ? -21.937 0.831 -9.017 1.00 94.69 321 LYS A C 1
ATOM 2577 O O . LYS A 1 321 ? -22.738 0.629 -9.925 1.00 94.69 321 LYS A O 1
ATOM 2582 N N . LEU A 1 322 ? -21.163 -0.140 -8.528 1.00 92.31 322 LEU A N 1
ATOM 2583 C CA . LEU A 1 322 ? -21.282 -1.531 -8.963 1.00 92.31 322 LEU A CA 1
ATOM 2584 C C . LEU A 1 322 ? -22.622 -2.138 -8.522 1.00 92.31 322 LEU A C 1
ATOM 2586 O O . LEU A 1 322 ? -23.296 -2.760 -9.336 1.00 92.31 322 LEU A O 1
ATOM 2590 N N . SER A 1 323 ? -23.043 -1.895 -7.278 1.00 95.94 323 SER A N 1
ATOM 2591 C CA . SER A 1 323 ? -24.339 -2.346 -6.759 1.00 95.94 323 SER A CA 1
ATOM 2592 C C . SER A 1 323 ? -25.512 -1.809 -7.583 1.00 95.94 323 SER A C 1
ATOM 2594 O O . SER A 1 323 ? -26.430 -2.565 -7.883 1.00 95.94 323 SER A O 1
ATOM 2596 N N . GLU A 1 324 ? -25.483 -0.536 -7.986 1.00 95.50 324 GLU A N 1
ATOM 2597 C CA . GLU A 1 324 ? -26.533 0.068 -8.820 1.00 95.50 324 GLU A CA 1
ATOM 2598 C C . GLU A 1 324 ? -26.651 -0.605 -10.193 1.00 95.50 324 GLU A C 1
ATOM 2600 O O . GLU A 1 324 ? -27.763 -0.846 -10.664 1.00 95.50 324 GLU A O 1
ATOM 2605 N N . ARG A 1 325 ? -25.515 -0.949 -10.815 1.00 94.31 325 ARG A N 1
ATOM 2606 C CA . ARG A 1 325 ? -25.477 -1.668 -12.101 1.00 94.31 325 ARG A CA 1
ATOM 2607 C C . ARG A 1 325 ? -26.018 -3.089 -11.991 1.00 94.31 325 ARG A C 1
ATOM 2609 O O . ARG A 1 325 ? -26.664 -3.559 -12.914 1.00 94.31 325 ARG A O 1
ATOM 2616 N N . LEU A 1 326 ? -25.761 -3.769 -10.874 1.00 89.94 326 LEU A N 1
ATOM 2617 C CA . LEU A 1 326 ? -26.281 -5.120 -10.642 1.00 89.94 326 LEU A CA 1
ATOM 2618 C C . LEU A 1 326 ? -27.801 -5.128 -10.416 1.00 89.94 326 LEU A C 1
ATOM 2620 O O . LEU A 1 326 ? -28.459 -6.111 -10.743 1.00 89.94 326 LEU A O 1
ATOM 2624 N N . ILE A 1 327 ? -28.361 -4.039 -9.876 1.00 90.88 327 ILE A N 1
ATOM 2625 C CA . ILE A 1 327 ? -29.810 -3.886 -9.664 1.00 90.88 327 ILE A CA 1
ATOM 2626 C C . ILE A 1 327 ? -30.530 -3.484 -10.962 1.00 90.88 327 ILE A C 1
ATOM 2628 O O . ILE A 1 327 ? -31.648 -3.939 -11.196 1.00 90.88 327 ILE A O 1
ATOM 2632 N N . ASN A 1 328 ? -29.898 -2.656 -11.803 1.00 88.62 328 ASN A N 1
ATOM 2633 C CA . ASN A 1 328 ? -30.450 -2.162 -13.071 1.00 88.62 328 ASN A CA 1
ATOM 2634 C C . ASN A 1 328 ? -29.595 -2.636 -14.269 1.00 88.62 328 ASN A C 1
ATOM 2636 O O . ASN A 1 328 ? -28.825 -1.827 -14.800 1.00 88.62 328 ASN A O 1
ATOM 2640 N N . PRO A 1 329 ? -29.681 -3.926 -14.650 1.00 67.94 329 PRO A N 1
ATOM 2641 C CA . PRO A 1 329 ? -28.815 -4.534 -15.662 1.00 67.94 329 PRO A CA 1
ATOM 2642 C C . PRO A 1 329 ? -29.046 -4.032 -17.093 1.00 67.94 329 PRO A C 1
ATOM 2644 O O . PRO A 1 329 ? -30.195 -3.655 -17.431 1.00 67.94 329 PRO A O 1
#

InterPro domains:
  IPR011990 Tetratricopeptide-like helical domain superfamily [SSF48452] (242-320)
  IPR019734 Tetratricopeptide repeat [PS50005] (276-309)

Nearest PDB structures (foldseek):
  6fd7-assembly1_A  TM=6.483E-01  e=2.047E-01  Homo sapiens
  6i57-assembly1_A  TM=6.540E-01  e=2.500E-01  Homo sapiens
  8ump-assembly1_A  TM=6.587E-01  e=4.120E-01  synthetic construct
  6bq1-assembly1_B  TM=2.914E-01  e=1.119E+00  Homo sapiens
  6q6g-assembly1_K  TM=2.233E-01  e=5.561E-01  Homo sapiens

Secondary structure (DSSP, 8-state):
---------------------------------HHHHHHHHHHHHHHHHHHHHHHTTS-HHHHHHHHHHHHHTT-HHHHHHHHHHHHHH-TT-HHHHHHHHHHH-HHHHHHIIIIIGGGS-EEEEEPPTT--HHHHHHHHHSSGGGHHHHHHHHHHH-TTTTTSSEEEEE-GGG-HHHHHHHHHHHHHHHHHHHHHHSSS--PPPP-PPPP-PPPP-----------------PPPPPHHHHHHTT-HHHHHHHHHHS-TTTS-HHHHHHHHIIIIIHHHHHHHHHHHTT-HHHHHHHHHHHHHH-TT-HHHHHHHHHHHHHHHHHH--

pLDDT: mean 75.17, std 21.77,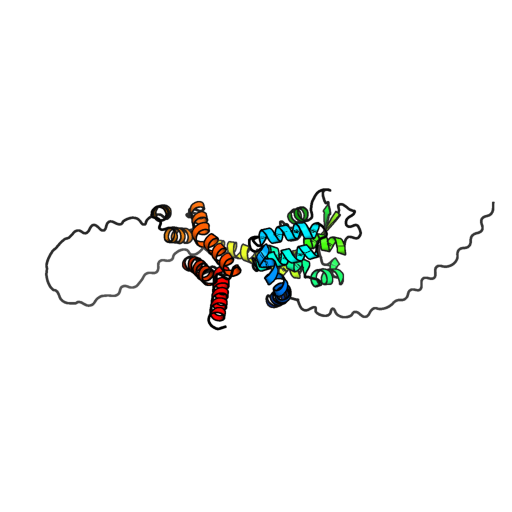 range [32.16, 98.44]

Radius of gyration: 32.46 Å; Cα contacts (8 Å, |Δi|>4): 253; chains: 1; bounding box: 115×60×100 Å

Mean predicted aligned error: 16.37 Å

Solvent-accessible surface area (backbone atoms only — not comparable to full-atom values): 19980 Å² total; per-residue (Å²): 139,84,87,82,88,82,89,82,81,89,79,84,80,86,75,86,75,83,74,79,86,70,75,82,75,82,76,76,84,82,73,86,45,76,65,58,56,50,54,56,46,62,67,45,54,70,59,46,73,66,53,43,81,81,46,68,85,56,50,29,68,55,24,43,53,49,16,53,57,27,45,78,67,78,35,51,71,66,10,53,54,27,42,50,50,10,33,69,65,33,75,81,37,63,62,50,51,53,38,47,55,56,69,69,35,61,59,62,54,44,56,43,73,74,70,51,53,87,74,40,60,64,46,82,41,81,52,59,99,80,66,48,54,45,57,49,19,28,70,76,73,72,36,46,59,48,20,65,47,42,52,54,48,24,73,73,73,34,92,57,56,88,82,49,58,62,45,57,41,71,46,64,88,64,35,72,84,52,37,64,64,51,47,55,59,50,47,61,56,43,52,62,50,51,61,62,66,67,70,78,75,75,82,85,76,88,82,85,79,84,88,80,86,84,85,91,78,85,90,79,87,84,84,91,74,90,72,85,74,77,80,75,80,72,76,83,77,51,47,68,56,30,38,77,71,71,38,49,71,60,17,41,54,51,40,69,74,43,55,81,90,75,31,61,60,70,63,42,52,52,44,41,40,66,57,35,54,47,34,40,52,50,14,52,50,27,46,74,73,65,39,35,70,60,12,40,52,24,24,50,53,26,39,74,78,40,76,81,44,62,72,46,54,53,52,36,53,52,33,50,57,50,49,52,44,72,75,61,116

Sequence (329 aa):
MRNVWLLSCICVLVGCNTIPEKEPERVDEVTITDEDLMEFYKGFHQVGVRLLSENAGAGGRANLSQFYSLYFNEEPESALEYLGMALFADPFNENSRVVAAQVESQSLFGLLSQGNHEQIEVKTHLVNGQESFLELSKRIYGTEHYAVLLQRYNQAFNENYPQISLVLAPELSSLPVIGEHLQSVRSARQVSRVVRARCEEVRSQPVSLPVATPEPVAVVPDVTSTSDRVDIIVPPLTPEQLYQQGRSSLAYQRLRAQSEAERNTRLYEQLREELIDQPYREGVSHFHDQEVEQAILRFKQVLRLEPSHQRAQHYLERALKLSERLINP

Foldseek 3Di:
DDDDDDDDDDDDDDDPDPDPPDPPDPDDQDDCDVVVVVVVVVVCPVVCVPCCVPCVPQALVNLQVVLVVCCQVVNNVVSVSSLSVSCVRPVPPLLSVLLVLLVPPPVLVVVCPPPCVVVWDKDKDFADPPDQLQNVCCVPVVGSSCSSVQVVCCVRPPPCPPPGSITIDTDQCSRSSCVVSVVVVVVVVVVVVVVVVPVPPDDDDDDDDDDDDDDDDDDDDDDDDPPPPPPPCDDDDALVRCVVVVNLLVSLLVLVPDDPVPHPVVSNVVSCCVQAVVLQVQLSSCVSVVVLVSNLVSLVSNCVSPVPPVVSVVSNVVSVVSVVVVVVD